Protein AF-A0A914JP72-F1 (afdb_monomer_lite)

pLDDT: mean 71.74, std 22.3, range [29.23, 96.81]

Secondary structure (DSSP, 8-state):
-----------------------------------PPPP------------------S-SSSSSSHHHHHHHHHHHHHHHHHHHHHHHHHHT-HHHHHHHHHHHHHHHHHHHHHHHHHHHTTT--------S-----HHHHS-TTEEEEEEEEEGGGTEEEEEEEE-TT-TT-----EEEEEE--HHHHHHTT-TT-TT-S-S----EEPEEESS-GGG--EEEEEEEE-TTS-EEEEEEE-S-TTT--EEEEEEEEGGGTEEEEEEEE--TT-SSEEEEEE-SSSSS-EEEEES-S-SSHHHHHHHHHHT---EEEEEE-SS-EEEEEEE--S---

Radius of gyration: 35.88 Å; chains: 1; bounding box: 88×102×78 Å

Foldseek 3Di:
DDDDDDDDDDDDDDDDDDDDDDDDDDDDDDDDDDDDDDDDDDDDDDDDDDDDDDDDDDPDPPPPPPVVVVVVVVVVVVVVCVVCVVVVVVCPPVVNVVVVVVVVVVVVVVVLVVVLCVLVVVVDDDPDDPLDDDDDAVVVVPDPAKDFADWEADVVQQKIKIWIAGHPPDPPDPDFTFIWIWRDDPVNVVQSVDSPRPPPDDNHTYIHTAAEPPDDSLQAGWHAKEWEQEPVRWIKMWTWGPSDLQVAIWTWIWTQDPVRRYTYTDDIHDDPQRAAWHYKYADHYHQPWIKTKHLAQHSDPVVRVVLVSVQDQGIFIWTDRNDDIDTPDIGRRRDDD

Sequence (337 aa):
MPRPRLLHRSNKSSHQKRGTNSTNKNNNLLKYSSVTPQQNSRDENDNISDLSSDAANPDYYQQNNSTTKANELQTKIKNFKQFFGGTFSEIFNGKIIKRILTMIILAITCSAIIRFTLVLDLDKTVPKHEPGSCKIIQDFKKTPGGKSGYLEYVEEIQTLFITRQPYKSKINETLTSSIHVVHLSSEYLQSSTDKSSSTLLPDKIQAIKLQIENFKPEKFSPLGLSASISSKNHVLLYVINDFDSYFGQTIEVFKYLQKDEKLIHLKTIKNRDFQSLIDVKVVADGGDRFFAVNNFYFKNPYLQKLEILSQWKSGNLIFFDGKKSTIIDRFEGYFIF

Structure (mmCIF, N/CA/C/O backbone):
data_AF-A0A914JP72-F1
#
_entry.id   AF-A0A914JP72-F1
#
loop_
_atom_site.group_PDB
_atom_site.id
_atom_site.type_symbol
_atom_site.label_atom_id
_atom_site.label_alt_id
_atom_site.label_comp_id
_atom_site.label_asym_id
_atom_site.label_entity_id
_atom_site.label_seq_id
_atom_site.pdbx_PDB_ins_code
_atom_site.Cartn_x
_atom_site.Cartn_y
_atom_site.Cartn_z
_atom_site.occupancy
_atom_site.B_iso_or_equiv
_atom_site.auth_seq_id
_atom_site.auth_comp_id
_atom_site.auth_asym_id
_atom_site.auth_atom_id
_atom_site.pdbx_PDB_model_num
ATOM 1 N N . MET A 1 1 ? -52.008 38.110 15.511 1.00 40.91 1 MET A N 1
ATOM 2 C CA . MET A 1 1 ? -53.193 37.248 15.710 1.00 40.91 1 MET A CA 1
ATOM 3 C C . MET A 1 1 ? -52.747 35.793 15.791 1.00 40.91 1 MET A C 1
ATOM 5 O O . MET A 1 1 ? -52.190 35.319 14.811 1.00 40.91 1 MET A O 1
ATOM 9 N N . PRO A 1 2 ? -52.940 35.100 16.926 1.00 53.16 2 PRO A N 1
ATOM 10 C CA . PRO A 1 2 ? -52.700 33.665 17.052 1.00 53.16 2 PRO A CA 1
ATOM 11 C C . PRO A 1 2 ? -54.025 32.878 17.049 1.00 53.16 2 PRO A C 1
ATOM 13 O O . PRO A 1 2 ? -55.018 33.339 17.607 1.00 53.16 2 PRO A O 1
ATOM 16 N N . ARG A 1 3 ? -54.044 31.684 16.445 1.00 34.06 3 ARG A N 1
ATOM 17 C CA . ARG A 1 3 ? -55.104 30.659 16.565 1.00 34.06 3 ARG A CA 1
ATOM 18 C C . ARG A 1 3 ? -54.536 29.285 16.129 1.00 34.06 3 ARG A C 1
ATOM 20 O O . ARG A 1 3 ? -53.504 29.271 15.469 1.00 34.06 3 ARG A O 1
ATOM 27 N N . PRO A 1 4 ? -55.097 28.147 16.579 1.00 47.72 4 PRO A N 1
ATOM 28 C CA . PRO A 1 4 ? -54.535 27.417 17.718 1.00 47.72 4 PRO A CA 1
ATOM 29 C C . PRO A 1 4 ? -54.246 25.920 17.460 1.00 47.72 4 PRO A C 1
ATOM 31 O O . PRO A 1 4 ? -54.526 25.375 16.399 1.00 47.72 4 PRO A O 1
ATOM 34 N N . ARG A 1 5 ? -53.699 25.283 18.510 1.00 45.44 5 ARG A N 1
ATOM 35 C CA . ARG A 1 5 ? -53.500 23.839 18.754 1.00 45.44 5 ARG A CA 1
ATOM 36 C C . ARG A 1 5 ? -54.584 22.915 18.178 1.00 45.44 5 ARG A C 1
ATOM 38 O O . ARG A 1 5 ? -55.764 23.128 18.439 1.00 45.44 5 ARG A O 1
ATOM 45 N N . LEU A 1 6 ? -54.142 21.758 17.675 1.00 42.53 6 LEU A N 1
ATOM 46 C CA . LEU A 1 6 ? -54.852 20.486 17.830 1.00 42.53 6 LEU A CA 1
ATOM 47 C C . LEU A 1 6 ? -53.912 19.426 18.425 1.00 42.53 6 LEU A C 1
ATOM 49 O O . LEU A 1 6 ? -52.859 19.112 17.881 1.00 42.53 6 LEU A O 1
ATOM 53 N N . LEU A 1 7 ? -54.321 18.928 19.592 1.00 44.94 7 LEU A N 1
ATOM 54 C CA . LEU A 1 7 ? -53.820 17.750 20.293 1.00 44.94 7 LEU A CA 1
ATOM 55 C C . LEU A 1 7 ? -54.679 16.554 19.881 1.00 44.94 7 LEU A C 1
ATOM 57 O O . LEU A 1 7 ? -55.894 16.619 20.031 1.00 44.94 7 LEU A O 1
ATOM 61 N N . HIS A 1 8 ? -54.059 15.451 19.474 1.00 36.25 8 HIS A N 1
ATOM 62 C CA . HIS A 1 8 ? -54.577 14.079 19.565 1.00 36.25 8 HIS A CA 1
ATOM 63 C C . HIS A 1 8 ? -53.477 13.140 19.059 1.00 36.25 8 HIS A C 1
ATOM 65 O O . HIS A 1 8 ? -52.739 13.505 18.158 1.00 36.25 8 HIS A O 1
ATOM 71 N N . ARG A 1 9 ? -53.295 11.905 19.511 1.00 31.91 9 ARG A N 1
ATOM 72 C CA . ARG A 1 9 ? -53.674 11.124 20.694 1.00 31.91 9 ARG A CA 1
ATOM 73 C C . ARG A 1 9 ? -52.867 9.833 20.502 1.00 31.91 9 ARG A C 1
ATOM 75 O O . ARG A 1 9 ? -52.693 9.375 19.377 1.00 31.91 9 ARG A O 1
ATOM 82 N N . SER A 1 10 ? -52.357 9.271 21.587 1.00 37.28 10 SER A N 1
ATOM 83 C CA . SER A 1 10 ? -51.690 7.969 21.618 1.00 37.28 10 SER A CA 1
ATOM 84 C C . SER A 1 10 ? -52.522 6.857 20.971 1.00 37.28 10 SER A C 1
ATOM 86 O O . SER A 1 10 ? -53.725 6.807 21.219 1.00 37.28 10 SER A O 1
ATOM 88 N N . ASN A 1 11 ? -51.866 5.889 20.325 1.00 32.50 11 ASN A N 1
ATOM 89 C CA . ASN A 1 11 ? -52.275 4.487 20.411 1.00 32.50 11 ASN A CA 1
ATOM 90 C C . ASN A 1 11 ? -51.064 3.544 20.333 1.00 32.50 11 ASN A C 1
ATOM 92 O O . ASN A 1 11 ? -50.289 3.560 19.382 1.00 32.50 11 ASN A O 1
ATOM 96 N N . LYS A 1 12 ? -50.932 2.730 21.385 1.00 39.78 12 LYS A N 1
ATOM 97 C CA . LYS A 1 12 ? -50.150 1.493 21.459 1.00 39.78 12 LYS A CA 1
ATOM 98 C C . LYS A 1 12 ? -51.045 0.333 21.001 1.00 39.78 12 LYS A C 1
ATOM 100 O O . LYS A 1 12 ? -52.154 0.226 21.509 1.00 39.78 12 LYS A O 1
ATOM 105 N N . SER A 1 13 ? -50.515 -0.576 20.185 1.00 33.53 13 SER A N 1
ATOM 106 C CA . SER A 1 13 ? -50.760 -2.037 20.227 1.00 33.53 13 SER A CA 1
ATOM 107 C C . SER A 1 13 ? -49.729 -2.692 19.293 1.00 33.53 13 SER A C 1
ATOM 109 O O . SER A 1 13 ? -49.640 -2.294 18.138 1.00 33.53 13 SER A O 1
ATOM 111 N N . SER A 1 14 ? -48.740 -3.472 19.738 1.00 34.72 14 SER A N 1
ATOM 112 C CA . SER A 1 14 ? -48.775 -4.864 20.229 1.00 34.72 14 SER A CA 1
ATOM 113 C C . SER A 1 14 ? -49.362 -5.891 19.252 1.00 34.72 14 SER A C 1
ATOM 115 O O . SER A 1 14 ? -50.465 -5.696 18.758 1.00 34.72 14 SER A O 1
ATOM 117 N N . HIS A 1 15 ? -48.641 -7.022 19.145 1.00 34.78 15 HIS A N 1
ATOM 118 C CA . HIS A 1 15 ? -48.919 -8.282 18.424 1.00 34.78 15 HIS A CA 1
ATOM 119 C C . HIS A 1 15 ? -48.553 -8.315 16.927 1.00 34.78 15 HIS A C 1
ATOM 121 O O . HIS A 1 15 ? -48.754 -7.344 16.223 1.00 34.78 15 HIS A O 1
ATOM 127 N N . GLN A 1 16 ? -48.025 -9.393 16.335 1.00 32.69 16 GLN A N 1
ATOM 128 C CA . GLN A 1 16 ? -47.539 -10.704 16.788 1.00 32.69 16 GLN A CA 1
ATOM 129 C C . GLN A 1 16 ? -46.962 -11.421 15.548 1.00 32.69 16 GLN A C 1
ATOM 131 O O . GLN A 1 16 ? -47.425 -11.217 14.432 1.00 32.69 16 GLN A O 1
ATOM 136 N N . LYS A 1 17 ? -45.941 -12.252 15.786 1.00 35.22 17 LYS A N 1
ATOM 137 C CA . LYS A 1 17 ? -45.368 -13.328 14.952 1.00 35.22 17 LYS A CA 1
ATOM 138 C C . LYS A 1 17 ? -46.104 -13.704 13.649 1.00 35.22 17 LYS A C 1
ATOM 140 O O . LYS A 1 17 ? -47.242 -14.164 13.695 1.00 35.22 17 LYS A O 1
ATOM 145 N N . ARG A 1 18 ? -45.337 -13.824 12.559 1.00 31.30 18 ARG A N 1
ATOM 146 C CA . ARG A 1 18 ? -45.431 -14.970 11.636 1.00 31.30 18 ARG A CA 1
ATOM 147 C C . ARG A 1 18 ? -44.110 -15.168 10.899 1.00 31.30 18 ARG A C 1
ATOM 149 O O . ARG A 1 18 ? -43.665 -14.294 10.169 1.00 31.30 18 ARG A O 1
ATOM 156 N N . GLY A 1 19 ? -43.486 -16.319 11.132 1.00 29.23 19 GLY A N 1
ATOM 157 C CA . GLY A 1 19 ? -42.450 -16.838 10.252 1.00 29.23 19 GLY A CA 1
ATOM 158 C C . GLY A 1 19 ? -43.074 -17.458 9.006 1.00 29.23 19 GLY A C 1
ATOM 159 O O . GLY A 1 19 ? -44.247 -17.832 9.019 1.00 29.23 19 GLY A O 1
ATOM 160 N N . THR A 1 20 ? -42.283 -17.575 7.946 1.00 33.59 20 THR A N 1
ATOM 161 C CA . THR A 1 20 ? -42.329 -18.678 6.975 1.00 33.59 20 THR A CA 1
ATOM 162 C C . THR A 1 20 ? -41.108 -18.592 6.064 1.00 33.59 20 THR A C 1
ATOM 164 O O . THR A 1 20 ? -40.916 -17.640 5.319 1.00 33.59 20 THR A O 1
ATOM 167 N N . ASN A 1 21 ? -40.261 -19.608 6.208 1.00 32.47 21 ASN A N 1
ATOM 168 C CA . ASN A 1 21 ? -39.501 -20.308 5.178 1.00 32.47 21 ASN A CA 1
ATOM 169 C C . ASN A 1 21 ? -39.699 -19.840 3.728 1.00 32.47 21 ASN A C 1
ATOM 171 O O . ASN A 1 21 ? -40.783 -19.980 3.167 1.00 32.47 21 ASN A O 1
ATOM 175 N N . SER A 1 22 ? -38.589 -19.491 3.079 1.00 34.28 22 SER A N 1
ATOM 176 C CA . SER A 1 22 ? -38.418 -19.694 1.642 1.00 34.28 22 SER A CA 1
ATOM 177 C C . SER A 1 22 ? -36.999 -20.182 1.369 1.00 34.28 22 SER A C 1
ATOM 179 O O . SER A 1 22 ? -36.040 -19.418 1.315 1.00 34.28 22 SER A O 1
ATOM 181 N N . THR A 1 23 ? -36.903 -21.496 1.222 1.00 32.44 23 THR A N 1
ATOM 182 C CA . THR A 1 23 ? -35.835 -22.256 0.579 1.00 32.44 23 THR A CA 1
ATOM 183 C C . THR A 1 23 ? -35.534 -21.788 -0.847 1.00 32.44 23 THR A C 1
ATOM 185 O O . THR A 1 23 ? -36.430 -21.373 -1.575 1.00 32.44 23 THR A O 1
ATOM 188 N N . ASN A 1 24 ? -34.295 -22.069 -1.261 1.00 31.62 24 ASN A N 1
ATOM 189 C CA . ASN A 1 24 ? -33.833 -22.297 -2.632 1.00 31.62 24 ASN A CA 1
ATOM 190 C C . ASN A 1 24 ? -33.746 -21.090 -3.578 1.00 31.62 24 ASN A C 1
ATOM 192 O O . ASN A 1 24 ? -34.748 -20.649 -4.133 1.00 31.62 24 ASN A O 1
ATOM 196 N N . LYS A 1 25 ? -32.505 -20.736 -3.944 1.00 33.34 25 LYS A N 1
ATOM 197 C CA . LYS A 1 25 ? -32.016 -20.966 -5.316 1.00 33.34 25 LYS A CA 1
ATOM 198 C C . LYS A 1 25 ? -30.507 -20.711 -5.470 1.00 33.34 25 LYS A C 1
ATOM 200 O O . LYS A 1 25 ? -30.021 -19.614 -5.240 1.00 33.34 25 LYS A O 1
ATOM 205 N N . ASN A 1 26 ? -29.854 -21.751 -5.989 1.00 32.41 26 ASN A N 1
ATOM 206 C CA . ASN A 1 26 ? -28.813 -21.733 -7.021 1.00 32.41 26 ASN A CA 1
ATOM 207 C C . ASN A 1 26 ? -27.382 -21.322 -6.647 1.00 32.41 26 ASN A C 1
ATOM 209 O O . ASN A 1 26 ? -26.926 -20.213 -6.904 1.00 32.41 26 ASN A O 1
ATOM 213 N N . ASN A 1 27 ? -26.630 -22.340 -6.221 1.00 32.09 27 ASN A N 1
ATOM 214 C CA . ASN A 1 27 ? -25.191 -22.443 -6.437 1.00 32.09 27 ASN A CA 1
ATOM 215 C C . ASN A 1 27 ? -24.912 -22.701 -7.929 1.00 32.09 27 ASN A C 1
ATOM 217 O O . ASN A 1 27 ? -25.172 -23.802 -8.409 1.00 32.09 27 ASN A O 1
ATOM 221 N N . ASN A 1 28 ? -24.339 -21.729 -8.643 1.00 33.62 28 ASN A N 1
ATOM 222 C CA . ASN A 1 28 ? -23.659 -21.978 -9.917 1.00 33.62 28 ASN A CA 1
ATOM 223 C C . ASN A 1 28 ? -22.148 -21.917 -9.690 1.00 33.62 28 ASN A C 1
ATOM 225 O O . ASN A 1 28 ? -21.528 -20.858 -9.661 1.00 33.62 28 ASN A O 1
ATOM 229 N N . LEU A 1 29 ? -21.588 -23.108 -9.492 1.00 32.38 29 LEU A N 1
ATOM 230 C CA . LEU A 1 29 ? -20.167 -23.388 -9.370 1.00 32.38 29 LEU A CA 1
ATOM 231 C C . LEU A 1 29 ? -19.558 -23.410 -10.785 1.00 32.38 29 LEU A C 1
ATOM 233 O O . LEU A 1 29 ? -19.733 -24.379 -11.525 1.00 32.38 29 LEU A O 1
ATOM 237 N N . LEU A 1 30 ? -18.857 -22.349 -11.183 1.00 35.25 30 LEU A N 1
ATOM 238 C CA . LEU A 1 30 ? -18.058 -22.341 -12.412 1.00 35.25 30 LEU A CA 1
ATOM 239 C C . LEU A 1 30 ? -16.773 -23.151 -12.181 1.00 35.25 30 LEU A C 1
ATOM 241 O O . LEU A 1 30 ? -15.801 -22.662 -11.609 1.00 35.25 30 LEU A O 1
ATOM 245 N N . LYS A 1 31 ? -16.785 -24.416 -12.616 1.00 30.62 31 LYS A N 1
ATOM 246 C CA . LYS A 1 31 ? -15.581 -25.236 -12.805 1.00 30.62 31 LYS A CA 1
ATOM 247 C C . LYS A 1 31 ? -14.831 -24.733 -14.042 1.00 30.62 31 LYS A C 1
ATOM 249 O O . LYS A 1 31 ? -15.310 -24.915 -15.157 1.00 30.62 31 LYS A O 1
ATOM 254 N N . TYR A 1 32 ? -13.648 -24.157 -13.850 1.00 30.45 32 TYR A N 1
ATOM 255 C CA . TYR A 1 32 ? -12.658 -24.022 -14.919 1.00 30.45 32 TYR A CA 1
ATOM 256 C C . TYR A 1 32 ? -11.840 -25.315 -14.999 1.00 30.45 32 TYR A C 1
ATOM 258 O O . TYR A 1 32 ? -11.091 -25.646 -14.081 1.00 30.45 32 TYR A O 1
ATOM 266 N N . SER A 1 33 ? -12.026 -26.059 -16.089 1.00 30.22 33 SER A N 1
ATOM 267 C CA . SER A 1 33 ? -11.231 -27.238 -16.432 1.00 30.22 33 SER A CA 1
ATOM 268 C C . SER A 1 33 ? -9.929 -26.807 -17.104 1.00 30.22 33 SER A C 1
ATOM 270 O O . SER A 1 33 ? -9.935 -26.082 -18.097 1.00 30.22 33 SER A O 1
ATOM 272 N N . SER A 1 34 ? -8.811 -27.276 -16.559 1.00 32.75 34 SER A N 1
ATOM 273 C CA . SER A 1 34 ? -7.470 -27.173 -17.126 1.00 32.75 34 SER A CA 1
ATOM 274 C C . SER A 1 34 ? -7.344 -28.034 -18.385 1.00 32.75 34 SER A C 1
ATOM 276 O O . SER A 1 34 ? -7.577 -29.242 -18.331 1.00 32.75 34 SER A O 1
ATOM 278 N N . VAL A 1 35 ? -6.943 -27.420 -19.496 1.00 32.81 35 VAL A N 1
ATOM 279 C CA . VAL A 1 35 ? -6.584 -28.100 -20.745 1.00 32.81 35 VAL A CA 1
ATOM 280 C C . VAL A 1 35 ? -5.101 -28.475 -20.690 1.00 32.81 35 VAL A C 1
ATOM 282 O O . VAL A 1 35 ? -4.235 -27.603 -20.696 1.00 32.81 35 VAL A O 1
ATOM 285 N N . THR A 1 36 ? -4.812 -29.772 -20.633 1.00 32.62 36 THR A N 1
ATOM 286 C CA . THR A 1 36 ? -3.493 -30.365 -20.905 1.00 32.62 36 THR A CA 1
ATOM 287 C C . THR A 1 36 ? -3.445 -30.834 -22.365 1.00 32.62 36 THR A C 1
ATOM 289 O O . THR A 1 36 ? -4.428 -31.416 -22.828 1.00 32.62 36 THR A O 1
ATOM 292 N N . PRO A 1 37 ? -2.341 -30.647 -23.113 1.00 33.00 37 PRO A N 1
ATOM 293 C CA . PRO A 1 37 ? -2.226 -31.192 -24.462 1.00 33.00 37 PRO A CA 1
ATOM 294 C C . PRO A 1 37 ? -1.880 -32.687 -24.414 1.00 33.00 37 PRO A C 1
ATOM 296 O O . PRO A 1 37 ? -0.894 -33.083 -23.792 1.00 33.00 37 PRO A O 1
ATOM 299 N N . GLN A 1 38 ? -2.691 -33.503 -25.090 1.00 29.84 38 GLN A N 1
ATOM 300 C CA . GLN A 1 38 ? -2.436 -34.922 -25.341 1.00 29.84 38 GLN A CA 1
ATOM 301 C C . GLN A 1 38 ? -1.255 -35.110 -26.305 1.00 29.84 38 GLN A C 1
ATOM 303 O O . GLN A 1 38 ? -1.211 -34.515 -27.382 1.00 29.84 38 GLN A O 1
ATOM 308 N N . GLN A 1 39 ? -0.327 -35.986 -25.920 1.00 32.31 39 GLN A N 1
ATOM 309 C CA . GLN A 1 39 ? 0.641 -36.620 -26.811 1.00 32.31 39 GLN A CA 1
ATOM 310 C C . GLN A 1 39 ? -0.073 -37.717 -27.615 1.00 32.31 39 GLN A C 1
ATOM 312 O O . GLN A 1 39 ? -0.701 -38.597 -27.032 1.00 32.31 39 GLN A O 1
ATOM 317 N N . ASN A 1 40 ? 0.030 -37.663 -28.944 1.00 31.14 40 ASN A N 1
ATOM 318 C CA . ASN A 1 40 ? -0.414 -38.733 -29.837 1.00 31.14 40 ASN A CA 1
ATOM 319 C C . ASN A 1 40 ? 0.707 -39.768 -29.996 1.00 31.14 40 ASN A C 1
ATOM 321 O O . ASN A 1 40 ? 1.699 -39.502 -30.672 1.00 31.14 40 ASN A O 1
ATOM 325 N N . SER A 1 41 ? 0.517 -40.949 -29.412 1.00 34.34 41 SER A N 1
ATOM 326 C CA . SER A 1 41 ? 1.159 -42.199 -29.820 1.00 34.34 41 SER A CA 1
ATOM 327 C C . SER A 1 41 ? 0.233 -42.928 -30.799 1.00 34.34 41 SER A C 1
ATOM 329 O O . SER A 1 41 ? -0.949 -43.118 -30.514 1.00 34.34 41 SER A O 1
ATOM 331 N N . ARG A 1 42 ? 0.758 -43.317 -31.963 1.00 31.50 42 ARG A N 1
ATOM 332 C CA . ARG A 1 42 ? 0.113 -44.233 -32.912 1.00 31.50 42 ARG A CA 1
ATOM 333 C C . ARG A 1 42 ? 1.086 -45.374 -33.160 1.00 31.50 42 ARG A C 1
ATOM 335 O O . ARG A 1 42 ? 2.146 -45.130 -33.727 1.00 31.50 42 ARG A O 1
ATOM 342 N N . ASP A 1 43 ? 0.677 -46.562 -32.744 1.00 33.78 43 ASP A N 1
ATOM 343 C CA . ASP A 1 43 ? 1.281 -47.844 -33.078 1.00 33.78 43 ASP A CA 1
ATOM 344 C C . ASP A 1 43 ? 0.269 -48.683 -33.874 1.00 33.78 43 ASP A C 1
ATOM 346 O O . ASP A 1 43 ? -0.940 -48.529 -33.680 1.00 33.78 43 ASP A O 1
ATOM 350 N N . GLU A 1 44 ? 0.830 -49.576 -34.703 1.00 36.19 44 GLU A N 1
ATOM 351 C CA . GLU A 1 44 ? 0.245 -50.785 -35.319 1.00 36.19 44 GLU A CA 1
ATOM 352 C C . GLU A 1 44 ? -0.820 -50.601 -36.417 1.00 36.19 44 GLU A C 1
ATOM 354 O O . GLU A 1 44 ? -1.666 -49.718 -36.353 1.00 36.19 44 GLU A O 1
ATOM 359 N N . ASN A 1 45 ? -0.910 -51.415 -37.471 1.00 35.56 45 ASN A N 1
ATOM 360 C CA . ASN A 1 45 ? -0.169 -52.564 -38.014 1.00 35.56 45 ASN A CA 1
ATOM 361 C C . ASN A 1 45 ? -0.706 -52.742 -39.454 1.00 35.56 45 ASN A C 1
ATOM 363 O O . ASN A 1 45 ? -1.838 -52.340 -39.709 1.00 35.56 45 ASN A O 1
ATOM 367 N N . ASP A 1 46 ? 0.062 -53.339 -40.371 1.00 34.69 46 ASP A N 1
ATOM 368 C CA . ASP A 1 46 ? -0.443 -54.441 -41.210 1.00 34.69 46 ASP A CA 1
ATOM 369 C C . ASP A 1 46 ? 0.653 -55.060 -42.096 1.00 34.69 46 ASP A C 1
ATOM 371 O O . ASP A 1 46 ? 1.460 -54.384 -42.734 1.00 34.69 46 ASP A O 1
ATOM 375 N N . ASN A 1 47 ? 0.649 -56.393 -42.070 1.00 37.91 47 ASN A N 1
ATOM 376 C CA . ASN A 1 47 ? 1.513 -57.336 -42.774 1.00 37.91 47 ASN A CA 1
ATOM 377 C C . ASN A 1 47 ? 1.251 -57.361 -44.291 1.00 37.91 47 ASN A C 1
ATOM 379 O O . ASN A 1 47 ? 0.130 -57.105 -44.717 1.00 37.91 47 ASN A O 1
ATOM 383 N N . ILE A 1 48 ? 2.236 -57.818 -45.080 1.00 35.06 48 ILE A N 1
ATOM 384 C CA . ILE A 1 48 ? 2.121 -58.976 -45.996 1.00 35.06 48 ILE A CA 1
ATOM 385 C C . ILE A 1 48 ? 3.513 -59.360 -46.549 1.00 35.06 48 ILE A C 1
ATOM 387 O O . ILE A 1 48 ? 4.421 -58.546 -46.678 1.00 35.06 48 ILE A O 1
ATOM 391 N N . SER A 1 49 ? 3.618 -60.662 -46.783 1.00 35.53 49 SER A N 1
ATOM 392 C CA . SER A 1 49 ? 4.713 -61.620 -46.949 1.00 35.53 49 SER A CA 1
ATOM 393 C C . SER A 1 49 ? 5.569 -61.598 -48.231 1.00 35.53 49 SER A C 1
ATOM 395 O O . SER A 1 49 ? 5.089 -61.254 -49.305 1.00 35.53 49 SER A O 1
ATOM 397 N N . ASP A 1 50 ? 6.781 -62.148 -48.051 1.00 35.22 50 ASP A N 1
ATOM 398 C CA . ASP A 1 50 ? 7.597 -63.037 -48.907 1.00 35.22 50 ASP A CA 1
ATOM 399 C C . ASP A 1 50 ? 8.048 -62.625 -50.322 1.00 35.22 50 ASP A C 1
ATOM 401 O O . ASP A 1 50 ? 7.242 -62.536 -51.242 1.00 35.22 50 ASP A O 1
ATOM 405 N N . LEU A 1 51 ? 9.380 -62.567 -50.525 1.00 35.03 51 LEU A N 1
ATOM 406 C CA . LEU A 1 51 ? 10.117 -63.395 -51.509 1.00 35.03 51 LEU A CA 1
ATOM 407 C C . LEU A 1 51 ? 11.652 -63.176 -51.464 1.00 35.03 51 LEU A C 1
ATOM 409 O O . LEU A 1 51 ? 12.160 -62.078 -51.658 1.00 35.03 51 LEU A O 1
ATOM 413 N N . SER A 1 52 ? 12.341 -64.286 -51.176 1.00 34.38 52 SER A N 1
ATOM 414 C CA . SER A 1 52 ? 13.665 -64.786 -51.604 1.00 34.38 52 SER A CA 1
ATOM 415 C C . SER A 1 52 ? 14.797 -63.866 -52.121 1.00 34.38 52 SER A C 1
ATOM 417 O O . SER A 1 52 ? 14.654 -63.173 -53.121 1.00 34.38 52 SER A O 1
ATOM 419 N N . SER A 1 53 ? 15.974 -64.089 -51.509 1.00 38.28 53 SER A N 1
ATOM 420 C CA . SER A 1 53 ? 17.320 -64.278 -52.102 1.00 38.28 53 SER A CA 1
ATOM 421 C C . SER A 1 53 ? 17.867 -63.247 -53.101 1.00 38.28 53 SER A C 1
ATOM 423 O O . SER A 1 53 ? 17.450 -63.201 -54.249 1.00 38.28 53 SER A O 1
ATOM 425 N N . ASP A 1 54 ? 18.922 -62.526 -52.712 1.00 35.03 54 ASP A N 1
ATOM 426 C CA . ASP A 1 54 ? 20.291 -62.833 -53.161 1.00 35.03 54 ASP A CA 1
ATOM 427 C C . ASP A 1 54 ? 21.307 -61.817 -52.622 1.00 35.03 54 ASP A C 1
ATOM 429 O O . ASP A 1 54 ? 21.037 -60.631 -52.435 1.00 35.03 54 ASP A O 1
ATOM 433 N N . ALA A 1 55 ? 22.496 -62.330 -52.318 1.00 44.47 55 ALA A N 1
ATOM 434 C CA . ALA A 1 55 ? 23.617 -61.599 -51.757 1.00 44.47 55 ALA A CA 1
ATOM 435 C C . ALA A 1 55 ? 24.329 -60.740 -52.817 1.00 44.47 55 ALA A C 1
ATOM 437 O O . ALA A 1 55 ? 24.758 -61.255 -53.847 1.00 44.47 55 ALA A O 1
ATOM 438 N N . ALA A 1 56 ? 24.557 -59.455 -52.517 1.00 39.84 56 ALA A N 1
ATOM 439 C CA . ALA A 1 56 ? 25.542 -58.628 -53.215 1.00 39.84 56 ALA A CA 1
ATOM 440 C C . ALA A 1 56 ? 26.111 -57.514 -52.305 1.00 39.84 56 ALA A C 1
ATOM 442 O O . ALA A 1 56 ? 25.463 -56.516 -52.012 1.00 39.84 56 ALA A O 1
ATOM 443 N N . ASN A 1 57 ? 27.339 -57.762 -51.843 1.00 45.12 57 ASN A N 1
ATOM 444 C CA . ASN A 1 57 ? 28.458 -56.854 -51.541 1.00 45.12 57 ASN A CA 1
ATOM 445 C C . ASN A 1 57 ? 28.207 -55.309 -51.553 1.00 45.12 57 ASN A C 1
ATOM 447 O O . ASN A 1 57 ? 27.943 -54.761 -52.626 1.00 45.12 57 ASN A O 1
ATOM 451 N N . PRO A 1 58 ? 28.380 -54.570 -50.428 1.00 43.78 58 PRO A N 1
ATOM 452 C CA . PRO A 1 58 ? 28.044 -53.143 -50.336 1.00 43.78 58 PRO A CA 1
ATOM 453 C C . PRO A 1 58 ? 29.217 -52.157 -50.535 1.00 43.78 58 PRO A C 1
ATOM 455 O O . PRO A 1 58 ? 29.059 -50.976 -50.230 1.00 43.78 58 PRO A O 1
ATOM 458 N N . ASP A 1 59 ? 30.372 -52.572 -51.063 1.00 45.06 59 ASP A N 1
ATOM 459 C CA . ASP A 1 59 ? 31.594 -51.743 -51.001 1.00 45.06 59 ASP A CA 1
ATOM 460 C C . ASP A 1 59 ? 31.981 -50.976 -52.284 1.00 45.06 59 ASP A C 1
ATOM 462 O O . ASP A 1 59 ? 33.118 -50.527 -52.409 1.00 45.06 59 ASP A O 1
ATOM 466 N N . TYR A 1 60 ? 31.064 -50.744 -53.236 1.00 43.22 60 TYR A N 1
ATOM 467 C CA . TYR A 1 60 ? 31.433 -50.069 -54.503 1.00 43.22 60 TYR A CA 1
ATOM 468 C C . TYR A 1 60 ? 30.649 -48.802 -54.898 1.00 43.22 60 TYR A C 1
ATOM 470 O O . TYR A 1 60 ? 30.885 -48.256 -55.973 1.00 43.22 60 TYR A O 1
ATOM 478 N N . TYR A 1 61 ? 29.773 -48.259 -54.039 1.00 42.00 61 TYR A N 1
ATOM 479 C CA . TYR A 1 61 ? 28.966 -47.063 -54.378 1.00 42.00 61 TYR A CA 1
ATOM 480 C C . TYR A 1 61 ? 29.035 -45.880 -53.394 1.00 42.00 61 TYR A C 1
ATOM 482 O O . TYR A 1 61 ? 28.276 -44.921 -53.533 1.00 42.00 61 TYR A O 1
ATOM 490 N N . GLN A 1 62 ? 29.958 -45.874 -52.426 1.00 44.59 62 GLN A N 1
ATOM 491 C CA . GLN A 1 62 ? 30.021 -44.800 -51.418 1.00 44.59 62 GLN A CA 1
ATOM 492 C C . GLN A 1 62 ? 31.096 -43.722 -51.628 1.00 44.59 62 GLN A C 1
ATOM 494 O O . GLN A 1 62 ? 31.088 -42.728 -50.905 1.00 44.59 62 GLN A O 1
ATOM 499 N N . GLN A 1 63 ? 31.971 -43.821 -52.633 1.00 44.50 63 GLN A N 1
ATOM 500 C CA . GLN A 1 63 ? 33.093 -42.874 -52.747 1.00 44.50 63 GLN A CA 1
ATOM 501 C C . GLN A 1 63 ? 32.858 -41.680 -53.694 1.00 44.50 63 GLN A C 1
ATOM 503 O O . GLN A 1 63 ? 33.554 -40.674 -53.583 1.00 44.50 63 GLN A O 1
ATOM 508 N N . ASN A 1 64 ? 31.821 -41.714 -54.543 1.00 42.53 64 ASN A N 1
ATOM 509 C CA . ASN A 1 64 ? 31.555 -40.646 -55.527 1.00 42.53 64 ASN A CA 1
ATOM 510 C C . ASN A 1 64 ? 30.477 -39.628 -55.098 1.00 42.53 64 ASN A C 1
ATOM 512 O O . ASN A 1 64 ? 30.238 -38.647 -55.799 1.00 42.53 64 ASN A O 1
ATOM 516 N N . ASN A 1 65 ? 29.835 -39.821 -53.939 1.00 47.34 65 ASN A N 1
ATOM 517 C CA . ASN A 1 65 ? 28.771 -38.931 -53.449 1.00 47.34 65 ASN A CA 1
ATOM 518 C C . ASN A 1 65 ? 29.215 -37.959 -52.341 1.00 47.34 65 ASN A C 1
ATOM 520 O O . ASN A 1 65 ? 28.502 -36.988 -52.073 1.00 47.34 65 ASN A O 1
ATOM 524 N N . SER A 1 66 ? 30.377 -38.166 -51.707 1.00 52.12 66 SER A N 1
ATOM 525 C CA . SER A 1 66 ? 30.869 -37.262 -50.653 1.00 52.12 66 SER A CA 1
ATOM 526 C C . SER A 1 66 ? 31.612 -36.050 -51.226 1.00 52.12 66 SER A C 1
ATOM 528 O O . SER A 1 66 ? 31.394 -34.927 -50.772 1.00 52.12 66 SER A O 1
ATOM 530 N N . THR A 1 67 ? 32.397 -36.236 -52.289 1.00 52.81 67 THR A N 1
ATOM 531 C CA . THR A 1 67 ? 33.099 -35.164 -53.013 1.00 52.81 67 THR A CA 1
ATOM 532 C C . THR A 1 67 ? 32.129 -34.237 -53.738 1.00 52.81 67 THR A C 1
ATOM 534 O O . THR A 1 67 ? 32.298 -33.021 -53.696 1.00 52.81 67 THR A O 1
ATOM 537 N N . THR A 1 68 ? 31.057 -34.773 -54.321 1.00 55.81 68 THR A N 1
ATOM 538 C CA . THR A 1 68 ? 30.057 -33.976 -55.049 1.00 55.81 68 THR A CA 1
ATOM 539 C C . THR A 1 68 ? 29.227 -33.110 -54.096 1.00 55.81 68 THR A C 1
ATOM 541 O O . THR A 1 68 ? 29.091 -31.913 -54.336 1.00 55.81 68 THR A O 1
ATOM 544 N N . LYS A 1 69 ? 28.790 -33.647 -52.944 1.00 58.03 69 LYS A N 1
ATOM 545 C CA . LYS A 1 69 ? 28.095 -32.861 -51.903 1.00 58.03 69 LYS A CA 1
ATOM 546 C C . LYS A 1 69 ? 29.004 -31.843 -51.209 1.00 58.03 69 LYS A C 1
ATOM 548 O O . LYS A 1 69 ? 28.558 -30.733 -50.926 1.00 58.03 69 LYS A O 1
ATOM 553 N N . ALA A 1 70 ? 30.272 -32.178 -50.957 1.00 60.59 70 ALA A N 1
ATOM 554 C CA . ALA A 1 70 ? 31.234 -31.239 -50.378 1.00 60.59 70 ALA A CA 1
ATOM 555 C C . ALA A 1 70 ? 31.530 -30.067 -51.329 1.00 60.59 70 ALA A C 1
ATOM 557 O O . ALA A 1 70 ? 31.578 -28.916 -50.894 1.00 60.59 70 ALA A O 1
ATOM 558 N N . ASN A 1 71 ? 31.646 -30.339 -52.631 1.00 63.31 71 ASN A N 1
ATOM 559 C CA . ASN A 1 71 ? 31.863 -29.316 -53.651 1.00 63.31 71 ASN A CA 1
ATOM 560 C C . ASN A 1 71 ? 30.622 -28.440 -53.872 1.00 63.31 71 ASN A C 1
ATOM 562 O O . ASN A 1 71 ? 30.766 -27.233 -54.072 1.00 63.31 71 ASN A O 1
ATOM 566 N N . GLU A 1 72 ? 29.415 -29.003 -53.757 1.00 68.44 72 GLU A N 1
ATOM 567 C CA . GLU A 1 72 ? 28.149 -28.262 -53.831 1.00 68.44 72 GLU A CA 1
ATOM 568 C C . GLU A 1 72 ? 27.926 -27.359 -52.602 1.00 68.44 72 GLU A C 1
ATOM 570 O O . GLU A 1 72 ? 27.455 -26.227 -52.718 1.00 68.44 72 GLU A O 1
ATOM 575 N N . LEU A 1 73 ? 28.325 -27.817 -51.409 1.00 68.69 73 LEU A N 1
ATOM 576 C CA . LEU A 1 73 ? 28.285 -27.013 -50.185 1.00 68.69 73 LEU A CA 1
ATOM 577 C C . LEU A 1 73 ? 29.328 -25.884 -50.228 1.00 68.69 73 LEU A C 1
ATOM 579 O O . LEU A 1 73 ? 29.029 -24.750 -49.864 1.00 68.69 73 LEU A O 1
ATOM 583 N N . GLN A 1 74 ? 30.532 -26.165 -50.732 1.00 72.00 74 GLN A N 1
ATOM 584 C CA . GLN A 1 74 ? 31.592 -25.172 -50.941 1.00 72.00 74 GLN A CA 1
ATOM 585 C C . GLN A 1 74 ? 31.184 -24.102 -51.963 1.00 72.00 74 GLN A C 1
ATOM 587 O O . GLN A 1 74 ? 31.455 -22.920 -51.749 1.00 72.00 74 GLN A O 1
ATOM 592 N N . THR A 1 75 ? 30.489 -24.478 -53.043 1.00 72.44 75 THR A N 1
ATOM 593 C CA . THR A 1 75 ? 29.946 -23.512 -54.014 1.00 72.44 75 THR A CA 1
ATOM 594 C C . THR A 1 75 ? 28.766 -22.733 -53.449 1.00 72.44 75 THR A C 1
ATOM 596 O O . THR A 1 75 ? 28.714 -21.524 -53.646 1.00 72.44 75 THR A O 1
ATOM 599 N N . LYS A 1 76 ? 27.878 -23.349 -52.658 1.00 75.69 76 LYS A N 1
ATOM 600 C CA . LYS A 1 76 ? 26.818 -22.621 -51.935 1.00 75.69 76 LYS A CA 1
ATOM 601 C C . LYS A 1 76 ? 27.395 -21.628 -50.923 1.00 75.69 76 LYS A C 1
ATOM 603 O O . LYS A 1 76 ? 26.942 -20.490 -50.881 1.00 75.69 76 LYS A O 1
ATOM 608 N N . ILE A 1 77 ? 28.443 -21.993 -50.182 1.00 73.00 77 ILE A N 1
ATOM 609 C CA . ILE A 1 77 ? 29.136 -21.096 -49.242 1.00 73.00 77 ILE A CA 1
ATOM 610 C C . ILE A 1 77 ? 29.896 -19.985 -49.982 1.00 73.00 77 ILE A C 1
ATOM 612 O O . ILE A 1 77 ? 29.856 -18.838 -49.539 1.00 73.00 77 ILE A O 1
ATOM 616 N N . LYS A 1 78 ? 30.552 -20.275 -51.116 1.00 73.31 78 LYS A N 1
ATOM 617 C CA . LYS A 1 78 ? 31.203 -19.251 -51.957 1.00 73.31 78 LYS A CA 1
ATOM 618 C C . LYS A 1 78 ? 30.193 -18.285 -52.565 1.00 73.31 78 LYS A C 1
ATOM 620 O O . LYS A 1 78 ? 30.407 -17.083 -52.474 1.00 73.31 78 LYS A O 1
ATOM 625 N N . ASN A 1 79 ? 29.082 -18.786 -53.097 1.00 71.12 79 ASN A N 1
ATOM 626 C CA . ASN A 1 79 ? 28.024 -17.957 -53.670 1.00 71.12 79 ASN A CA 1
ATOM 627 C C . ASN A 1 79 ? 27.324 -17.131 -52.586 1.00 71.12 79 ASN A C 1
ATOM 629 O O . ASN A 1 79 ? 27.049 -15.959 -52.805 1.00 71.12 79 ASN A O 1
ATOM 633 N N . PHE A 1 80 ? 27.132 -17.683 -51.385 1.00 67.44 80 PHE A N 1
ATOM 634 C CA . PHE A 1 80 ? 26.627 -16.937 -50.233 1.00 67.44 80 PHE A CA 1
ATOM 635 C C . PHE A 1 80 ? 27.619 -15.849 -49.783 1.00 67.44 80 PHE A C 1
ATOM 637 O O . PHE A 1 80 ? 27.229 -14.704 -49.578 1.00 67.44 80 PHE A O 1
ATOM 644 N N . LYS A 1 81 ? 28.924 -16.149 -49.717 1.00 61.97 81 LYS A N 1
ATOM 645 C CA . LYS A 1 81 ? 29.970 -15.146 -49.443 1.00 61.97 81 LYS A CA 1
ATOM 646 C C . LYS A 1 81 ? 30.100 -14.095 -50.542 1.00 61.97 81 LYS A C 1
ATOM 648 O O . LYS A 1 81 ? 30.448 -12.971 -50.225 1.00 61.97 81 LYS A O 1
ATOM 653 N N . GLN A 1 82 ? 29.844 -14.420 -51.802 1.00 66.62 82 GLN A N 1
ATOM 654 C CA . GLN A 1 82 ? 29.901 -13.461 -52.906 1.00 66.62 82 GLN A CA 1
ATOM 655 C C . GLN A 1 82 ? 28.642 -12.583 -52.949 1.00 66.62 82 GLN A C 1
ATOM 657 O O . GLN A 1 82 ? 28.742 -11.386 -53.203 1.00 66.62 82 GLN A O 1
ATOM 662 N N . PHE A 1 83 ? 27.483 -13.154 -52.610 1.00 65.25 83 PHE A N 1
ATOM 663 C CA . PHE A 1 83 ? 26.207 -12.447 -52.515 1.00 65.25 83 PHE A CA 1
ATOM 664 C C . PHE A 1 83 ? 26.148 -11.494 -51.309 1.00 65.25 83 PHE A C 1
ATOM 666 O O . PHE A 1 83 ? 25.606 -10.399 -51.422 1.00 65.25 83 PHE A O 1
ATOM 673 N N . PHE A 1 84 ? 26.754 -11.865 -50.174 1.00 59.31 84 PHE A N 1
ATOM 674 C CA . PHE A 1 84 ? 26.793 -11.021 -48.970 1.00 59.31 84 PHE A CA 1
ATOM 675 C C . PHE A 1 84 ? 28.111 -10.251 -48.774 1.00 59.31 84 PHE A C 1
ATOM 677 O O . PHE A 1 84 ? 28.127 -9.226 -48.101 1.00 59.31 84 PHE A O 1
ATOM 684 N N . GLY A 1 85 ? 29.230 -10.700 -49.343 1.00 51.47 85 GLY A N 1
ATOM 685 C CA . GLY A 1 85 ? 30.561 -10.134 -49.084 1.00 51.47 85 GLY A CA 1
ATOM 686 C C . GLY A 1 85 ? 30.918 -8.905 -49.918 1.00 51.47 85 GLY A C 1
ATOM 687 O O . GLY A 1 85 ? 31.747 -8.118 -49.475 1.00 51.47 85 GLY A O 1
ATOM 688 N N . GLY A 1 86 ? 30.286 -8.705 -51.082 1.00 52.38 86 GLY A N 1
ATOM 689 C CA . GLY A 1 86 ? 30.523 -7.529 -51.936 1.00 52.38 86 GLY A CA 1
ATOM 690 C C . GLY A 1 86 ? 29.812 -6.253 -51.471 1.00 52.38 86 GLY A C 1
ATOM 691 O O . GLY A 1 86 ? 30.209 -5.158 -51.847 1.00 52.38 86 GLY A O 1
ATOM 692 N N . THR A 1 87 ? 28.785 -6.379 -50.628 1.00 55.50 87 THR A N 1
ATOM 693 C CA . THR A 1 87 ? 27.957 -5.260 -50.142 1.00 55.50 87 THR A CA 1
ATOM 694 C C . THR A 1 87 ? 28.163 -4.963 -48.659 1.00 55.50 87 THR A C 1
ATOM 696 O O . THR A 1 87 ? 28.016 -3.816 -48.242 1.00 55.50 87 THR A O 1
ATOM 699 N N . PHE A 1 88 ? 28.573 -5.939 -47.840 1.00 53.88 88 PHE A N 1
ATOM 700 C CA . PHE A 1 88 ? 28.769 -5.707 -46.404 1.00 53.88 88 PHE A CA 1
ATOM 701 C C . PHE A 1 88 ? 29.947 -4.774 -46.079 1.00 53.88 88 PHE A C 1
ATOM 703 O O . PHE A 1 88 ? 29.837 -3.980 -45.148 1.00 53.88 88 PHE A O 1
ATOM 710 N N . SER A 1 89 ? 31.053 -4.800 -46.830 1.00 54.16 89 SER A N 1
ATOM 711 C CA . SER A 1 89 ? 32.213 -3.939 -46.536 1.00 54.16 89 SER A CA 1
ATOM 712 C C . SER A 1 89 ? 31.966 -2.456 -46.832 1.00 54.16 89 SER A C 1
ATOM 714 O O . SER A 1 89 ? 32.532 -1.603 -46.152 1.00 54.16 89 SER A O 1
ATOM 716 N N . GLU A 1 90 ? 31.089 -2.131 -47.788 1.00 55.03 90 GLU A N 1
ATOM 717 C CA . GLU A 1 90 ? 30.677 -0.744 -48.057 1.00 55.03 90 GLU A CA 1
ATOM 718 C C . GLU A 1 90 ? 29.580 -0.257 -47.098 1.00 55.03 90 GLU A C 1
ATOM 720 O O . GLU A 1 90 ? 29.575 0.910 -46.700 1.00 55.03 90 GLU A O 1
ATOM 725 N N . ILE A 1 91 ? 28.702 -1.157 -46.638 1.00 54.00 91 ILE A N 1
ATOM 726 C CA . ILE A 1 91 ? 27.708 -0.873 -45.587 1.00 54.00 91 ILE A CA 1
ATOM 727 C C . ILE A 1 91 ? 28.398 -0.593 -44.239 1.00 54.00 91 ILE A C 1
ATOM 729 O O . ILE A 1 91 ? 27.948 0.262 -43.473 1.00 54.00 91 ILE A O 1
ATOM 733 N N . PHE A 1 92 ? 29.544 -1.231 -43.978 1.00 54.22 92 PHE A N 1
ATOM 734 C CA . PHE A 1 92 ? 30.396 -0.975 -42.813 1.00 54.22 92 PHE A CA 1
ATOM 735 C C . PHE A 1 92 ? 31.363 0.209 -42.994 1.00 54.22 92 PHE A C 1
ATOM 737 O O . PHE A 1 92 ? 32.358 0.332 -42.275 1.00 54.22 92 PHE A O 1
ATOM 744 N N . ASN A 1 93 ? 31.068 1.147 -43.896 1.00 62.25 93 ASN A N 1
ATOM 745 C CA . ASN A 1 93 ? 31.763 2.424 -43.886 1.00 62.25 93 ASN A CA 1
ATOM 746 C C . ASN A 1 93 ? 31.424 3.149 -42.571 1.00 62.25 93 ASN A C 1
ATOM 748 O O . ASN A 1 93 ? 30.264 3.475 -42.305 1.00 62.25 93 ASN A O 1
ATOM 752 N N . GLY A 1 94 ? 32.426 3.414 -41.725 1.00 72.12 94 GLY A N 1
ATOM 753 C CA . GLY A 1 94 ? 32.219 3.945 -40.370 1.00 72.12 94 GLY A CA 1
ATOM 754 C C . GLY A 1 94 ? 31.407 5.248 -40.319 1.00 72.12 94 GLY A C 1
ATOM 755 O O . GLY A 1 94 ? 30.803 5.561 -39.296 1.00 72.12 94 GLY A O 1
ATOM 756 N N . LYS A 1 95 ? 31.328 5.998 -41.427 1.00 81.00 95 LYS A N 1
ATOM 757 C CA . LYS A 1 95 ? 30.450 7.171 -41.566 1.00 81.00 95 LYS A CA 1
ATOM 758 C C . LYS A 1 95 ? 28.962 6.808 -41.694 1.00 81.00 95 LYS A C 1
ATOM 760 O O . LYS A 1 95 ? 28.133 7.504 -41.114 1.00 81.00 95 LYS A O 1
ATOM 765 N N . ILE A 1 96 ? 28.620 5.742 -42.420 1.00 85.00 96 ILE A N 1
ATOM 766 C CA . ILE A 1 96 ? 27.236 5.271 -42.599 1.00 85.00 96 ILE A CA 1
ATOM 767 C C . ILE A 1 96 ? 26.723 4.670 -41.291 1.00 85.00 96 ILE A C 1
ATOM 769 O O . ILE A 1 96 ? 25.651 5.052 -40.828 1.00 85.00 96 ILE A O 1
ATOM 773 N N . ILE A 1 97 ? 27.532 3.835 -40.630 1.00 86.69 97 ILE A N 1
ATOM 774 C CA . ILE A 1 97 ? 27.182 3.256 -39.324 1.00 86.69 97 ILE A CA 1
ATOM 775 C C . ILE A 1 97 ? 26.927 4.351 -38.288 1.00 86.69 97 ILE A C 1
ATOM 777 O O . ILE A 1 97 ? 25.922 4.304 -37.583 1.00 86.69 97 ILE A O 1
ATOM 781 N N . LYS A 1 98 ? 27.795 5.373 -38.221 1.00 88.19 98 LYS A N 1
ATOM 782 C CA . LYS A 1 98 ? 27.597 6.515 -37.315 1.00 88.19 98 LYS A CA 1
ATOM 783 C C . LYS A 1 98 ? 26.269 7.223 -37.579 1.00 88.19 98 LYS A C 1
ATOM 785 O O . LYS A 1 98 ? 25.548 7.495 -36.629 1.00 88.19 98 LYS A O 1
ATOM 790 N N . ARG A 1 99 ? 25.912 7.470 -38.846 1.00 90.56 99 ARG A N 1
ATOM 791 C CA . ARG A 1 99 ? 24.628 8.096 -39.211 1.00 90.56 99 ARG A CA 1
ATOM 792 C C . ARG A 1 99 ? 23.431 7.240 -38.799 1.00 90.56 99 ARG A C 1
ATOM 794 O O . ARG A 1 99 ? 22.498 7.772 -38.209 1.00 90.56 99 ARG A O 1
ATOM 801 N N . ILE A 1 100 ? 23.473 5.934 -39.062 1.00 92.25 100 ILE A N 1
ATOM 802 C CA . ILE A 1 100 ? 22.409 5.003 -38.655 1.00 92.25 100 ILE A CA 1
ATOM 803 C C . ILE A 1 100 ? 22.266 4.998 -37.129 1.00 92.25 100 ILE A C 1
ATOM 805 O O . ILE A 1 100 ? 21.158 5.140 -36.620 1.00 92.25 100 ILE A O 1
ATOM 809 N N . LEU A 1 101 ? 23.378 4.918 -36.393 1.00 93.06 101 LEU A N 1
ATOM 810 C CA . LEU A 1 101 ? 23.371 4.945 -34.932 1.00 93.06 101 LEU A CA 1
ATOM 811 C C . LEU A 1 101 ? 22.780 6.254 -34.390 1.00 93.06 101 LEU A C 1
ATOM 813 O O . LEU A 1 101 ? 21.946 6.217 -33.490 1.00 93.06 101 LEU A O 1
ATOM 817 N N . THR A 1 102 ? 23.156 7.404 -34.958 1.00 94.00 102 THR A N 1
ATOM 818 C CA . THR A 1 102 ? 22.576 8.702 -34.582 1.00 94.00 102 THR A CA 1
ATOM 819 C C . THR A 1 102 ? 21.068 8.738 -34.829 1.00 94.00 102 THR A C 1
ATOM 821 O O . THR A 1 102 ? 20.333 9.197 -33.958 1.00 94.00 102 THR A O 1
ATOM 824 N N . MET A 1 103 ? 20.589 8.215 -35.963 1.00 95.81 103 MET A N 1
ATOM 825 C CA . MET A 1 103 ? 19.153 8.154 -36.264 1.00 95.81 103 MET A CA 1
ATOM 826 C C . MET A 1 103 ? 18.396 7.232 -35.301 1.00 95.81 103 MET A C 1
ATOM 828 O O . MET A 1 103 ? 17.308 7.587 -34.857 1.00 95.81 103 MET A O 1
ATOM 832 N N . ILE A 1 104 ? 18.977 6.087 -34.927 1.00 94.56 104 ILE A N 1
ATOM 833 C CA . ILE A 1 104 ? 18.392 5.172 -33.936 1.00 94.56 104 ILE A CA 1
ATOM 834 C C . ILE A 1 104 ? 18.301 5.851 -32.565 1.00 94.56 104 ILE A C 1
ATOM 836 O O . ILE A 1 104 ? 17.244 5.822 -31.940 1.00 94.56 104 ILE A O 1
ATOM 840 N N . ILE A 1 105 ? 19.376 6.500 -32.105 1.00 93.19 105 ILE A N 1
ATOM 841 C CA . ILE A 1 105 ? 19.392 7.206 -30.815 1.00 93.19 105 ILE A CA 1
ATOM 842 C C . ILE A 1 105 ? 18.364 8.338 -30.809 1.00 93.19 105 ILE A C 1
ATOM 844 O O . ILE A 1 105 ? 17.615 8.478 -29.841 1.00 93.19 105 ILE A O 1
ATOM 848 N N . LEU A 1 106 ? 18.287 9.119 -31.890 1.00 95.38 106 LEU A N 1
ATOM 849 C CA . LEU A 1 106 ? 17.294 10.180 -32.031 1.00 95.38 106 LEU A CA 1
ATOM 850 C C . LEU A 1 106 ? 15.869 9.613 -31.982 1.00 95.38 106 LEU A C 1
ATOM 852 O O . LEU A 1 106 ? 15.045 10.120 -31.228 1.00 95.38 106 LEU A O 1
ATOM 856 N N . ALA A 1 107 ? 15.596 8.528 -32.713 1.00 94.69 107 ALA A N 1
ATOM 857 C CA . ALA A 1 107 ? 14.285 7.881 -32.727 1.00 94.69 107 ALA A CA 1
ATOM 858 C C . ALA A 1 107 ? 13.880 7.347 -31.342 1.00 94.69 107 ALA A C 1
ATOM 860 O O . ALA A 1 107 ? 12.757 7.588 -30.897 1.00 94.69 107 ALA A O 1
ATOM 861 N N . ILE A 1 108 ? 14.797 6.683 -30.629 1.00 89.19 108 ILE A N 1
ATOM 862 C CA . ILE A 1 108 ? 14.570 6.203 -29.256 1.00 89.19 108 ILE A CA 1
ATOM 863 C C . ILE A 1 108 ? 14.303 7.382 -28.316 1.00 89.19 108 ILE A C 1
ATOM 865 O O . ILE A 1 108 ? 13.368 7.331 -27.522 1.00 89.19 108 ILE A O 1
ATOM 869 N N . THR A 1 109 ? 15.078 8.463 -28.434 1.00 90.25 109 THR A N 1
ATOM 870 C CA . THR A 1 109 ? 14.933 9.653 -27.585 1.00 90.25 109 THR A CA 1
ATOM 871 C C . THR A 1 109 ? 13.591 10.346 -27.824 1.00 90.25 109 THR A C 1
ATOM 873 O O . THR A 1 109 ? 12.866 10.621 -26.871 1.00 90.25 109 THR A O 1
ATOM 876 N N . CYS A 1 110 ? 13.205 10.562 -29.085 1.00 93.56 110 CYS A N 1
ATOM 877 C CA . CYS A 1 110 ? 11.892 11.106 -29.435 1.00 93.56 110 CYS A CA 1
ATOM 878 C C . CYS A 1 110 ? 10.754 10.208 -28.930 1.00 93.56 110 CYS A C 1
ATOM 880 O O . CYS A 1 110 ? 9.804 10.712 -28.334 1.00 93.56 110 CYS A O 1
ATOM 882 N N . SER A 1 111 ? 10.862 8.885 -29.103 1.00 89.25 111 SER A N 1
ATOM 883 C CA . SER A 1 111 ? 9.874 7.934 -28.578 1.00 89.25 111 SER A CA 1
ATOM 884 C C . SER A 1 111 ? 9.765 8.006 -27.053 1.00 89.25 111 SER A C 1
ATOM 886 O O . SER A 1 111 ? 8.656 7.977 -26.523 1.00 89.25 111 SER A O 1
ATOM 888 N N . ALA A 1 112 ? 10.892 8.096 -26.343 1.00 84.06 112 ALA A N 1
ATOM 889 C CA . ALA A 1 112 ? 10.914 8.192 -24.889 1.00 84.06 112 ALA A CA 1
ATOM 890 C C . ALA A 1 112 ? 10.248 9.486 -24.404 1.00 84.06 112 ALA A C 1
ATOM 892 O O . ALA A 1 112 ? 9.430 9.425 -23.489 1.00 84.06 112 ALA A O 1
ATOM 893 N N . ILE A 1 113 ? 10.530 10.624 -25.053 1.00 87.88 113 ILE A N 1
ATOM 894 C CA . ILE A 1 113 ? 9.909 11.921 -24.741 1.00 87.88 113 ILE A CA 1
ATOM 895 C C . ILE A 1 113 ? 8.396 11.862 -24.956 1.00 87.88 113 ILE A C 1
ATOM 897 O O . ILE A 1 113 ? 7.655 12.213 -24.046 1.00 87.88 113 ILE A O 1
ATOM 901 N N . ILE A 1 114 ? 7.926 11.377 -26.112 1.00 88.56 114 ILE A N 1
ATOM 902 C CA . ILE A 1 114 ? 6.485 11.287 -26.407 1.00 88.56 114 ILE A CA 1
ATOM 903 C C . ILE A 1 114 ? 5.778 10.429 -25.356 1.00 88.56 114 ILE A C 1
ATOM 905 O O . ILE A 1 114 ? 4.781 10.855 -24.780 1.00 88.56 114 ILE A O 1
ATOM 909 N N . ARG A 1 115 ? 6.311 9.239 -25.059 1.00 83.25 115 ARG A N 1
ATOM 910 C CA . ARG A 1 115 ? 5.736 8.349 -24.041 1.00 83.25 115 ARG A CA 1
ATOM 911 C C . ARG A 1 115 ? 5.758 8.975 -22.652 1.00 83.25 115 ARG A C 1
ATOM 913 O O . ARG A 1 115 ? 4.777 8.857 -21.934 1.00 83.25 115 ARG A O 1
ATOM 920 N N . PHE A 1 116 ? 6.835 9.664 -22.284 1.00 82.12 116 PHE A N 1
ATOM 921 C CA . PHE A 1 116 ? 6.922 10.351 -20.999 1.00 82.12 116 PHE A CA 1
ATOM 922 C C . PHE A 1 116 ? 5.883 11.475 -20.889 1.00 82.12 116 PHE A C 1
ATOM 924 O O . PHE A 1 116 ? 5.206 11.571 -19.871 1.00 82.12 116 PHE A O 1
ATOM 931 N N . THR A 1 117 ? 5.686 12.265 -21.948 1.00 85.44 117 THR A N 1
ATOM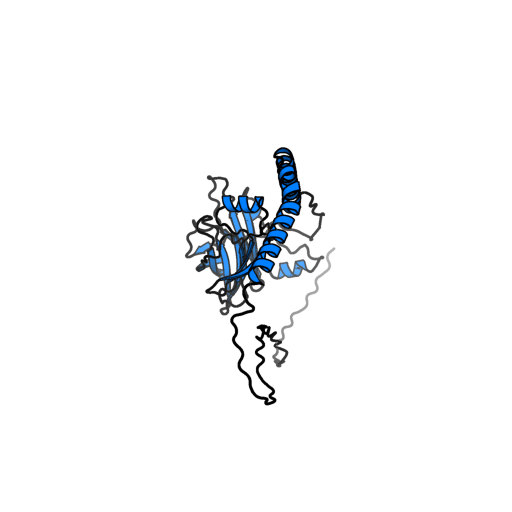 932 C CA . THR A 1 117 ? 4.625 13.283 -22.013 1.00 85.44 117 THR A CA 1
ATOM 933 C C . THR A 1 117 ? 3.233 12.663 -21.887 1.00 85.44 117 THR A C 1
ATOM 935 O O . THR A 1 117 ? 2.408 13.191 -21.147 1.00 85.44 117 THR A O 1
ATOM 938 N N . LEU A 1 118 ? 2.984 11.528 -22.554 1.00 85.00 118 LEU A N 1
ATOM 939 C CA . LEU A 1 118 ? 1.719 10.793 -22.440 1.00 85.00 118 LEU A CA 1
ATOM 940 C C . LEU A 1 118 ? 1.492 10.247 -21.023 1.00 85.00 118 LEU A C 1
ATOM 942 O O . LEU A 1 118 ? 0.386 10.346 -20.509 1.00 85.00 118 LEU A O 1
ATOM 946 N N . VAL A 1 119 ? 2.531 9.710 -20.375 1.00 80.12 119 VAL A N 1
ATOM 947 C CA . VAL A 1 119 ? 2.460 9.202 -18.992 1.00 80.12 119 VAL A CA 1
ATOM 948 C C . VAL A 1 119 ? 2.201 10.325 -17.989 1.00 80.12 119 VAL A C 1
ATOM 950 O O . VAL A 1 119 ? 1.452 10.131 -17.036 1.00 80.12 119 VAL A O 1
ATOM 953 N N . LEU A 1 120 ? 2.809 11.497 -18.185 1.00 82.44 120 LEU A N 1
ATOM 954 C CA . LEU A 1 120 ? 2.557 12.659 -17.333 1.00 82.44 120 LEU A CA 1
ATOM 955 C C . LEU A 1 120 ? 1.161 13.262 -17.535 1.00 82.44 120 LEU A C 1
ATOM 957 O O . LEU A 1 120 ? 0.734 14.042 -16.686 1.00 82.44 120 LEU A O 1
ATOM 961 N N . ASP A 1 121 ? 0.481 12.916 -18.633 1.00 85.69 121 ASP A N 1
ATOM 962 C CA . ASP A 1 121 ? -0.867 13.382 -18.976 1.00 85.69 121 ASP A CA 1
ATOM 963 C C . ASP A 1 121 ? -0.988 14.918 -18.838 1.00 85.69 121 ASP A C 1
ATOM 965 O O . ASP A 1 121 ? -1.942 15.447 -18.268 1.00 85.69 121 ASP A O 1
ATOM 969 N N . LEU A 1 122 ? 0.039 15.651 -19.308 1.00 83.25 122 LEU A N 1
ATOM 970 C CA . LEU A 1 122 ? 0.196 17.097 -19.063 1.00 83.25 122 LEU A CA 1
ATOM 971 C C . LEU A 1 122 ? -0.932 17.948 -19.662 1.00 83.25 122 LEU A C 1
ATOM 973 O O . LEU A 1 122 ? -1.210 19.032 -19.154 1.00 83.25 122 LEU A O 1
ATOM 977 N N . ASP A 1 123 ? -1.592 17.445 -20.705 1.00 86.12 123 ASP A N 1
ATOM 978 C CA . ASP A 1 123 ? -2.707 18.118 -21.377 1.00 86.12 123 ASP A CA 1
ATOM 979 C C . ASP A 1 123 ? -4.078 17.728 -20.799 1.00 86.12 123 ASP A C 1
ATOM 981 O O . ASP A 1 123 ? -5.123 18.134 -21.322 1.00 86.12 123 ASP A O 1
ATOM 985 N N . LYS A 1 124 ? -4.117 16.956 -19.702 1.00 85.38 124 LYS A N 1
ATOM 986 C CA . LYS A 1 124 ? -5.379 16.566 -19.078 1.00 85.38 124 LYS A CA 1
ATOM 987 C C . LYS A 1 124 ? -6.065 17.772 -18.455 1.00 85.38 124 LYS A C 1
ATOM 989 O O . LYS A 1 124 ? -5.728 18.237 -17.365 1.00 85.38 124 LYS A O 1
ATOM 994 N N . THR 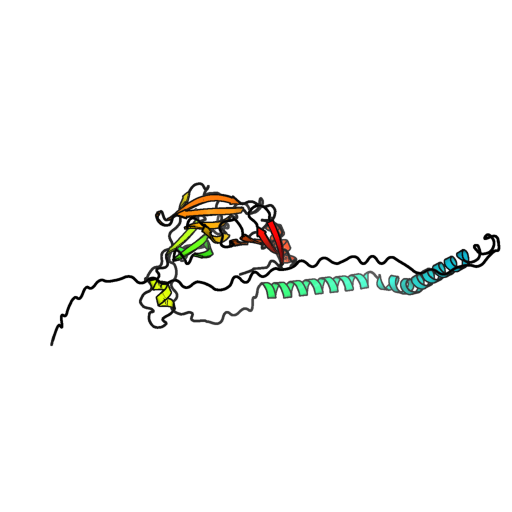A 1 125 ? -7.115 18.237 -19.115 1.00 88.94 125 THR A N 1
ATOM 995 C CA . THR A 1 125 ? -8.055 19.187 -18.529 1.00 88.94 125 THR A CA 1
ATOM 996 C C . THR A 1 125 ? -9.153 18.413 -17.809 1.00 88.94 125 THR A C 1
ATOM 998 O O . THR A 1 125 ? -9.835 17.573 -18.391 1.00 88.94 125 THR A O 1
ATOM 1001 N N . VAL A 1 126 ? -9.317 18.664 -16.509 1.00 86.88 126 VAL A N 1
ATOM 1002 C CA . VAL A 1 126 ? -10.442 18.110 -15.749 1.00 86.88 126 VAL A CA 1
ATOM 1003 C C . VAL A 1 126 ? -11.618 19.070 -15.921 1.00 86.88 126 VAL A C 1
ATOM 1005 O O . VAL A 1 126 ? -11.549 20.195 -15.413 1.00 86.88 126 VAL A O 1
ATOM 1008 N N . PRO A 1 127 ? -12.690 18.686 -16.640 1.00 89.00 127 PRO A N 1
ATOM 1009 C CA . PRO A 1 127 ? -13.860 19.539 -16.748 1.00 89.00 127 PRO A CA 1
ATOM 1010 C C . PRO A 1 127 ? -14.453 19.766 -15.355 1.00 89.00 127 PRO A C 1
ATOM 1012 O O . PRO A 1 127 ? -14.450 18.875 -14.496 1.00 89.00 127 PRO A O 1
ATOM 1015 N N . LYS A 1 128 ? -14.972 20.976 -15.125 1.00 87.69 128 LYS A N 1
ATOM 1016 C CA . LYS A 1 128 ? -15.690 21.278 -13.887 1.00 87.69 128 LYS A CA 1
ATOM 1017 C C . LYS A 1 128 ? -16.919 20.377 -13.821 1.00 87.69 128 LYS A C 1
ATOM 1019 O O . LYS A 1 128 ? -17.807 20.477 -14.662 1.00 87.69 128 LYS A O 1
ATOM 1024 N N . HIS A 1 129 ? -16.942 19.498 -12.832 1.00 83.44 129 HIS A N 1
ATOM 1025 C CA . HIS A 1 129 ? -18.110 18.718 -12.459 1.00 83.44 129 HIS A CA 1
ATOM 1026 C C . HIS A 1 129 ? -18.609 19.238 -11.110 1.00 83.44 129 HIS A C 1
ATOM 1028 O O . HIS A 1 129 ? -17.815 19.671 -10.274 1.00 83.44 129 HIS A O 1
ATOM 1034 N N . GLU A 1 130 ? -19.922 19.204 -10.901 1.00 82.69 130 GLU A N 1
ATOM 1035 C CA . GLU A 1 130 ? -20.559 19.608 -9.647 1.00 82.69 130 GLU A CA 1
ATOM 1036 C C . GLU A 1 130 ? -21.182 18.368 -8.993 1.00 82.69 130 GLU A C 1
ATOM 1038 O O . GLU A 1 130 ? -22.349 18.061 -9.234 1.00 82.69 130 GLU A O 1
ATOM 1043 N N . PRO A 1 131 ? -20.419 17.607 -8.186 1.00 73.38 131 PRO A N 1
ATOM 1044 C CA . PRO A 1 131 ? -20.885 16.353 -7.591 1.00 73.38 131 PRO A CA 1
ATOM 1045 C C . PRO A 1 131 ? -21.864 16.552 -6.412 1.00 73.38 131 PRO A C 1
ATOM 1047 O O . PRO A 1 131 ? -22.065 15.642 -5.614 1.00 73.38 131 PRO A O 1
ATOM 1050 N N . GLY A 1 132 ? -22.497 17.723 -6.291 1.00 76.81 132 GLY A N 1
ATOM 1051 C CA . GLY A 1 132 ? -23.326 18.108 -5.148 1.00 76.81 132 GLY A CA 1
ATOM 1052 C C . GLY A 1 132 ? -22.534 18.813 -4.040 1.00 76.81 132 GLY A C 1
ATOM 1053 O O . GLY A 1 132 ? -21.454 19.361 -4.266 1.00 76.81 132 GLY A O 1
ATOM 1054 N N . SER A 1 133 ? -23.096 18.856 -2.829 1.00 75.06 133 SER A N 1
ATOM 1055 C CA . SER A 1 133 ? -22.493 19.556 -1.689 1.00 75.06 133 SER A CA 1
ATOM 1056 C C . SER A 1 133 ? -21.281 18.800 -1.127 1.00 75.06 133 SER A C 1
ATOM 1058 O O . SER A 1 133 ? -21.427 17.781 -0.458 1.00 75.06 133 SER A O 1
ATOM 1060 N N . CYS A 1 134 ? -20.077 19.336 -1.337 1.00 76.00 134 CYS A N 1
ATOM 1061 C CA . CYS A 1 134 ? -18.835 18.784 -0.788 1.00 76.00 134 CYS A CA 1
ATOM 1062 C C . CYS A 1 134 ? -18.533 19.334 0.615 1.00 76.00 134 CYS A C 1
ATOM 1064 O O . CYS A 1 134 ? -18.602 20.543 0.843 1.00 76.00 134 CYS A O 1
ATOM 1066 N N . LYS A 1 135 ? -18.105 18.467 1.545 1.00 78.31 135 LYS A N 1
ATOM 1067 C CA . LYS A 1 135 ? -17.582 18.873 2.863 1.00 78.31 135 LYS A CA 1
ATOM 1068 C C . LYS A 1 135 ? -16.141 18.410 3.052 1.00 78.31 135 LYS A C 1
ATOM 1070 O O . LYS A 1 135 ? -15.790 17.280 2.734 1.00 78.31 135 LYS A O 1
ATOM 1075 N N . ILE A 1 136 ? -15.308 19.299 3.591 1.00 78.38 136 ILE A N 1
ATOM 1076 C CA . ILE A 1 136 ? -13.890 19.031 3.859 1.00 78.38 136 ILE A CA 1
ATOM 1077 C C . ILE A 1 136 ? -13.741 18.499 5.287 1.00 78.38 136 ILE A C 1
ATOM 1079 O O . ILE A 1 136 ? -14.209 19.130 6.237 1.00 78.38 136 ILE A O 1
ATOM 1083 N N . ILE A 1 137 ? -13.021 17.389 5.448 1.00 80.88 137 ILE A N 1
ATOM 1084 C CA . ILE A 1 137 ? -12.622 16.871 6.762 1.00 80.88 137 ILE A CA 1
ATOM 1085 C C . ILE A 1 137 ? -11.542 17.798 7.337 1.00 80.88 137 ILE A C 1
ATOM 1087 O O . ILE A 1 137 ? -10.440 17.915 6.793 1.00 80.88 137 ILE A O 1
ATOM 1091 N N . GLN A 1 138 ? -11.862 18.503 8.424 1.00 76.00 138 GLN A N 1
ATOM 1092 C CA . GLN A 1 138 ? -11.045 19.626 8.909 1.00 76.00 138 GLN A CA 1
ATOM 1093 C C . GLN A 1 138 ? -9.631 19.211 9.343 1.00 76.00 138 GLN A C 1
ATOM 1095 O O . GLN A 1 138 ? -8.692 19.992 9.168 1.00 76.00 138 GLN A O 1
ATOM 1100 N N . ASP A 1 139 ? -9.466 17.985 9.840 1.00 74.69 139 ASP A N 1
ATOM 1101 C CA . ASP A 1 139 ? -8.190 17.460 10.348 1.00 74.69 139 ASP A CA 1
ATOM 1102 C C . ASP A 1 139 ? -7.142 17.258 9.240 1.00 74.69 139 ASP A C 1
ATOM 1104 O O . ASP A 1 139 ? -5.934 17.248 9.491 1.00 74.69 139 ASP A O 1
ATOM 1108 N N . PHE A 1 140 ? -7.588 17.188 7.983 1.00 74.69 140 PHE A N 1
ATOM 1109 C CA . PHE A 1 140 ? -6.715 17.122 6.811 1.00 74.69 140 PHE A CA 1
ATOM 1110 C C . PHE A 1 140 ? -6.477 18.490 6.154 1.00 74.69 140 PHE A C 1
ATOM 1112 O O . PHE A 1 140 ? -5.545 18.630 5.369 1.00 74.69 140 PHE A O 1
ATOM 1119 N N . LYS A 1 141 ? -7.245 19.534 6.509 1.00 70.19 141 LYS A N 1
ATOM 1120 C CA . LYS A 1 141 ? -7.119 20.883 5.919 1.00 70.19 141 LYS A CA 1
ATOM 1121 C C . LYS A 1 141 ? -5.878 21.644 6.403 1.00 70.19 141 LYS A C 1
ATOM 1123 O O . LYS A 1 141 ? -5.376 22.515 5.700 1.00 70.19 141 LYS A O 1
ATOM 1128 N N . LYS A 1 142 ? -5.421 21.375 7.631 1.00 56.66 142 LYS A N 1
ATOM 1129 C CA . LYS A 1 142 ? -4.483 22.249 8.362 1.00 56.66 142 LYS A CA 1
ATOM 1130 C C . LYS A 1 142 ? -3.009 21.875 8.265 1.00 56.66 142 LYS A C 1
ATOM 1132 O O . LYS A 1 142 ? -2.196 22.570 8.864 1.00 56.66 142 LYS A O 1
ATOM 1137 N N . THR A 1 143 ? -2.637 20.799 7.578 1.00 53.91 143 THR A N 1
ATOM 1138 C CA . THR A 1 143 ? -1.253 20.316 7.658 1.00 53.91 143 THR A CA 1
ATOM 1139 C C . THR A 1 143 ? -0.512 20.503 6.342 1.00 53.91 143 THR A C 1
ATOM 1141 O O . THR A 1 143 ? -0.741 19.735 5.405 1.00 53.91 143 THR A O 1
ATOM 1144 N N . PRO A 1 144 ? 0.383 21.499 6.247 1.00 49.84 144 PRO A N 1
ATOM 1145 C CA . PRO A 1 144 ? 1.266 21.613 5.099 1.00 49.84 144 PRO A CA 1
ATOM 1146 C C . PRO A 1 144 ? 2.169 20.371 5.035 1.00 49.84 144 PRO A C 1
ATOM 1148 O O . PRO A 1 144 ? 2.862 20.051 5.991 1.00 49.84 144 PRO A O 1
ATOM 1151 N N . GLY A 1 145 ? 2.140 19.641 3.917 1.00 51.75 145 GLY A N 1
ATOM 1152 C CA . GLY A 1 145 ? 3.091 18.553 3.647 1.00 51.75 145 GLY A CA 1
ATOM 1153 C C . GLY A 1 145 ? 2.703 17.145 4.122 1.00 51.75 145 GLY A C 1
ATOM 1154 O O . GLY A 1 145 ? 3.527 16.243 4.029 1.00 51.75 145 GLY A O 1
ATOM 1155 N N . GLY A 1 146 ? 1.479 16.896 4.593 1.00 53.34 146 GLY A N 1
ATOM 1156 C CA . GLY A 1 146 ? 0.976 15.523 4.752 1.00 53.34 146 GLY A CA 1
ATOM 1157 C C . GLY A 1 146 ? 0.196 15.087 3.513 1.00 53.34 146 GLY A C 1
ATOM 1158 O O . GLY A 1 146 ? -0.738 15.786 3.132 1.00 53.34 146 GLY A O 1
ATOM 1159 N N . LYS A 1 147 ? 0.522 13.941 2.898 1.00 58.75 147 LYS A N 1
ATOM 1160 C CA . LYS A 1 147 ? -0.411 13.312 1.951 1.00 58.75 147 LYS A CA 1
ATOM 1161 C C . LYS A 1 147 ? -1.436 12.528 2.776 1.00 58.75 147 LYS A C 1
ATOM 1163 O O . LYS A 1 147 ? -1.065 11.643 3.550 1.00 58.75 147 LYS A O 1
ATOM 1168 N N . SER A 1 148 ? -2.721 12.865 2.647 1.00 60.41 148 SER A N 1
ATOM 1169 C CA . SER A 1 148 ? -3.778 11.888 2.925 1.00 60.41 148 SER A CA 1
ATOM 1170 C C . SER A 1 148 ? -3.568 10.740 1.943 1.00 60.41 148 SER A C 1
ATOM 1172 O O . SER A 1 148 ? -3.432 10.988 0.745 1.00 60.41 148 SER A O 1
ATOM 1174 N N . GLY A 1 149 ? -3.410 9.535 2.476 1.00 75.06 149 GLY A N 1
ATOM 1175 C CA . GLY A 1 149 ? -3.099 8.346 1.705 1.00 75.06 149 GLY A CA 1
ATOM 1176 C C . GLY A 1 149 ? -4.366 7.689 1.183 1.00 75.06 149 GLY A C 1
ATOM 1177 O O . GLY A 1 149 ? -5.220 8.325 0.571 1.00 75.06 149 GLY A O 1
ATOM 1178 N N . TYR A 1 150 ? -4.462 6.400 1.450 1.00 89.50 150 TYR A N 1
ATOM 1179 C CA . TYR A 1 150 ? -5.500 5.515 0.961 1.00 89.50 150 TYR A CA 1
ATOM 1180 C C . TYR A 1 150 ? -6.707 5.552 1.885 1.00 89.50 150 TYR A C 1
ATOM 1182 O O . TYR A 1 150 ? -6.607 5.920 3.062 1.00 89.50 150 TYR A O 1
ATOM 1190 N N . LEU A 1 151 ? -7.849 5.163 1.334 1.00 92.88 151 LEU A N 1
ATOM 1191 C CA . LEU A 1 151 ? -9.111 5.098 2.042 1.00 92.88 151 LEU A CA 1
ATOM 1192 C C . LEU A 1 151 ? -9.770 3.744 1.803 1.00 92.88 151 LEU A C 1
ATOM 1194 O O . LEU A 1 151 ? -9.732 3.228 0.694 1.00 92.88 151 LEU A O 1
ATOM 1198 N N . GLU A 1 152 ? -10.390 3.193 2.839 1.00 94.94 152 GLU A N 1
ATOM 1199 C CA . GLU A 1 152 ? -11.236 2.004 2.722 1.00 94.94 152 GLU A CA 1
ATOM 1200 C C . GLU A 1 152 ? -12.499 2.241 3.536 1.00 94.94 152 GLU A C 1
ATOM 1202 O O . GLU A 1 152 ? -12.441 2.573 4.725 1.00 94.94 152 GLU A O 1
ATOM 1207 N N . TYR A 1 153 ? -13.645 2.064 2.892 1.00 94.06 153 TYR A N 1
ATOM 1208 C CA . TYR A 1 153 ? -14.937 2.104 3.552 1.00 94.06 153 TYR A CA 1
ATOM 1209 C C . TYR A 1 153 ? -15.386 0.688 3.908 1.00 94.06 153 TYR A C 1
ATOM 1211 O O . TYR A 1 153 ? -15.370 -0.203 3.060 1.00 94.06 153 TYR A O 1
ATOM 1219 N N . VAL A 1 154 ? -15.800 0.496 5.160 1.00 92.75 154 VAL A N 1
ATOM 1220 C CA . VAL A 1 154 ? -16.404 -0.750 5.643 1.00 92.75 154 VAL A CA 1
ATOM 1221 C C . VAL A 1 154 ? -17.875 -0.489 5.904 1.00 92.75 154 VAL A C 1
ATOM 1223 O O . VAL A 1 154 ? -18.227 0.220 6.852 1.00 92.75 154 VAL A O 1
ATOM 1226 N N . GLU A 1 155 ? -18.721 -1.049 5.047 1.00 90.31 155 GLU A N 1
ATOM 1227 C CA . GLU A 1 155 ? -20.160 -0.794 5.027 1.00 90.31 155 GLU A CA 1
ATOM 1228 C C . GLU A 1 155 ? -20.849 -1.305 6.295 1.00 90.31 155 GLU A C 1
ATOM 1230 O O . GLU A 1 155 ? -21.657 -0.601 6.899 1.00 90.31 155 GLU A O 1
ATOM 1235 N N . GLU A 1 156 ? -20.466 -2.485 6.773 1.00 89.25 156 GLU A N 1
ATOM 1236 C CA . GLU A 1 156 ? -21.121 -3.177 7.882 1.00 89.25 156 GLU A CA 1
ATOM 1237 C C . GLU A 1 156 ? -20.969 -2.444 9.219 1.00 89.25 156 GLU A C 1
ATOM 1239 O O . GLU A 1 156 ? -21.818 -2.573 10.101 1.00 89.25 156 GLU A O 1
ATOM 1244 N N . ILE A 1 157 ? -19.899 -1.656 9.369 1.00 90.50 157 ILE A N 1
ATOM 1245 C CA . ILE A 1 157 ? -19.683 -0.776 10.528 1.00 90.50 157 ILE A CA 1
ATOM 1246 C C . ILE A 1 157 ? -19.770 0.711 10.165 1.00 90.50 157 ILE A C 1
ATOM 1248 O O . ILE A 1 157 ? -19.424 1.558 10.989 1.00 90.50 157 ILE A O 1
ATOM 1252 N N . GLN A 1 158 ? -20.178 1.024 8.931 1.00 91.44 158 GLN A N 1
ATOM 1253 C CA . GLN A 1 158 ? -20.300 2.370 8.369 1.00 91.44 158 GLN A CA 1
ATOM 1254 C C . GLN A 1 158 ? -19.107 3.278 8.703 1.00 91.44 158 GLN A C 1
ATOM 1256 O O . GLN A 1 158 ? -19.253 4.435 9.095 1.00 91.44 158 GLN A O 1
ATOM 1261 N N . THR A 1 159 ? -17.897 2.735 8.587 1.00 92.00 159 THR A N 1
ATOM 1262 C CA . THR A 1 159 ? -16.674 3.421 9.015 1.00 92.00 159 THR A CA 1
ATOM 1263 C C . THR A 1 159 ? -15.701 3.519 7.854 1.00 92.00 159 THR A C 1
ATOM 1265 O O . THR A 1 159 ? -15.408 2.532 7.183 1.00 92.00 159 THR A O 1
ATOM 1268 N N . LEU A 1 160 ? -15.201 4.730 7.628 1.00 93.69 160 LEU A N 1
ATOM 1269 C CA . LEU A 1 160 ? -14.168 5.036 6.652 1.00 93.69 160 LEU A CA 1
ATOM 1270 C C . LEU A 1 160 ? -12.814 5.096 7.358 1.00 93.69 160 LEU A C 1
ATOM 1272 O O . LEU A 1 160 ? -12.625 5.905 8.266 1.00 93.69 160 LEU A O 1
ATOM 1276 N N . PHE A 1 161 ? -11.871 4.272 6.920 1.00 94.81 161 PHE A N 1
ATOM 1277 C CA . PHE A 1 161 ? -10.481 4.301 7.362 1.00 94.81 161 PHE A CA 1
ATOM 1278 C C . PHE A 1 161 ? -9.651 5.133 6.395 1.00 94.81 161 PHE A C 1
ATOM 1280 O O . PHE A 1 161 ? -9.835 5.037 5.186 1.00 94.81 161 PHE A O 1
ATOM 1287 N N . ILE A 1 162 ? -8.734 5.939 6.925 1.00 92.88 162 ILE A N 1
ATOM 1288 C CA . ILE A 1 162 ? -7.886 6.838 6.138 1.00 92.88 162 ILE A CA 1
ATOM 1289 C C . ILE A 1 162 ? -6.444 6.705 6.624 1.00 92.88 162 ILE A C 1
ATOM 1291 O O . ILE A 1 162 ? -6.159 6.980 7.794 1.00 92.88 162 ILE A O 1
ATOM 1295 N N . THR A 1 163 ? -5.514 6.322 5.748 1.00 91.19 163 THR A N 1
ATOM 1296 C CA . THR A 1 163 ? -4.083 6.370 6.076 1.00 91.19 163 THR A CA 1
ATOM 1297 C C . THR A 1 163 ? -3.529 7.771 5.905 1.00 91.19 163 THR A C 1
ATOM 1299 O O . THR A 1 163 ? -3.959 8.570 5.072 1.00 91.19 163 THR A O 1
ATOM 1302 N N . ARG A 1 164 ? -2.547 8.095 6.736 1.00 86.50 164 ARG A N 1
ATOM 1303 C CA . ARG A 1 164 ? -1.859 9.373 6.706 1.00 86.50 164 ARG A CA 1
ATOM 1304 C C . ARG A 1 164 ? -0.366 9.143 6.809 1.00 86.50 164 ARG A C 1
ATOM 1306 O O . ARG A 1 164 ? 0.106 8.591 7.806 1.00 86.50 164 ARG A O 1
ATOM 1313 N N . GLN A 1 165 ? 0.360 9.643 5.814 1.00 79.06 165 GLN A N 1
ATOM 1314 C CA . GLN A 1 165 ? 1.812 9.567 5.762 1.00 79.06 165 GLN A CA 1
ATOM 1315 C C . GLN A 1 165 ? 2.404 10.982 5.618 1.00 79.06 165 GLN A C 1
ATOM 1317 O O . GLN A 1 165 ? 1.988 11.750 4.741 1.00 79.06 165 GLN A O 1
ATOM 1322 N N . PRO A 1 166 ? 3.350 11.377 6.485 1.00 68.94 166 PRO A N 1
ATOM 1323 C CA . PRO A 1 166 ? 4.051 12.647 6.346 1.00 68.94 166 PRO A CA 1
ATOM 1324 C C . PRO A 1 166 ? 4.999 12.629 5.140 1.00 68.94 166 PRO A C 1
ATOM 1326 O O . PRO A 1 166 ? 5.584 11.598 4.803 1.00 68.94 166 PRO A O 1
ATOM 1329 N N . TYR A 1 167 ? 5.201 13.783 4.501 1.00 60.41 167 TYR A N 1
ATOM 1330 C CA . TYR A 1 167 ? 6.243 13.933 3.489 1.00 60.41 167 TYR A CA 1
ATOM 1331 C C . TYR A 1 167 ? 7.623 13.873 4.156 1.00 60.41 167 TYR A C 1
ATOM 1333 O O . TYR A 1 167 ? 7.951 14.708 4.996 1.00 60.41 167 TYR A O 1
ATOM 1341 N N . LYS A 1 168 ? 8.462 12.909 3.757 1.00 56.44 168 LYS A N 1
ATOM 1342 C CA . LYS A 1 168 ? 9.816 12.700 4.313 1.00 56.44 168 LYS A CA 1
ATOM 1343 C C . LYS A 1 168 ? 10.803 13.862 4.050 1.00 56.44 168 LYS A C 1
ATOM 1345 O O . LYS A 1 168 ? 11.974 13.733 4.387 1.00 56.44 168 LYS A O 1
ATOM 1350 N N . SER A 1 169 ? 10.400 14.986 3.438 1.00 43.97 169 SER A N 1
ATOM 1351 C CA . SER A 1 169 ? 11.353 16.008 2.959 1.00 43.97 169 SER A CA 1
ATOM 1352 C C . SER A 1 169 ? 11.720 17.126 3.938 1.00 43.97 169 SER A C 1
ATOM 1354 O O . SER A 1 169 ? 12.467 18.023 3.543 1.00 43.97 169 SER A O 1
ATOM 1356 N N . LYS A 1 170 ? 11.226 17.140 5.179 1.00 42.47 170 LYS A N 1
ATOM 1357 C CA . LYS A 1 170 ? 11.689 18.111 6.183 1.00 42.47 170 LYS A CA 1
ATOM 1358 C C . LYS A 1 170 ? 11.946 17.418 7.514 1.00 42.47 170 LYS A C 1
ATOM 1360 O O . LYS A 1 170 ? 11.036 16.924 8.160 1.00 42.47 170 LYS A O 1
ATOM 1365 N N . ILE A 1 171 ? 13.216 17.435 7.907 1.00 47.41 171 ILE A N 1
ATOM 1366 C CA . ILE A 1 171 ? 13.825 16.761 9.066 1.00 47.41 171 ILE A CA 1
ATOM 1367 C C . ILE A 1 171 ? 13.315 17.299 10.427 1.00 47.41 171 ILE A C 1
ATOM 1369 O O . ILE A 1 171 ? 13.689 16.776 11.469 1.00 47.41 171 ILE A O 1
ATOM 1373 N N . ASN A 1 172 ? 12.410 18.286 10.452 1.00 43.53 172 ASN A N 1
ATOM 1374 C CA . ASN A 1 172 ? 12.102 19.055 11.665 1.00 43.53 172 ASN A CA 1
ATOM 1375 C C . ASN A 1 172 ? 10.638 19.015 12.139 1.00 43.53 172 ASN A C 1
ATOM 1377 O O . ASN A 1 172 ? 10.294 19.772 13.042 1.00 43.53 172 ASN A O 1
ATOM 1381 N N . GLU A 1 173 ? 9.771 18.156 11.595 1.00 48.75 173 GLU A N 1
ATOM 1382 C CA . GLU A 1 173 ? 8.396 18.027 12.104 1.00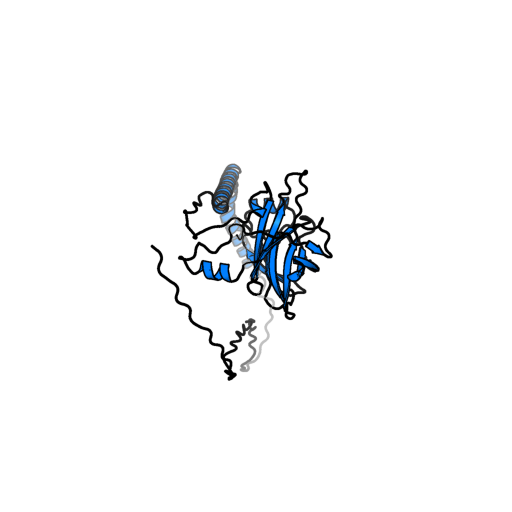 48.75 173 GLU A CA 1
ATOM 1383 C C . GLU A 1 173 ? 8.100 16.615 12.623 1.00 48.75 173 GLU A C 1
ATOM 1385 O O . GLU A 1 173 ? 8.275 15.617 11.930 1.00 48.75 173 GLU A O 1
ATOM 1390 N N . THR A 1 174 ? 7.585 16.552 13.853 1.00 53.12 174 THR A N 1
ATOM 1391 C CA . THR A 1 174 ? 7.094 15.378 14.600 1.00 53.12 174 THR A CA 1
ATOM 1392 C C . THR A 1 174 ? 5.821 14.764 14.000 1.00 53.12 174 THR A C 1
ATOM 1394 O O . THR A 1 174 ? 4.982 14.195 14.707 1.00 53.12 174 THR A O 1
ATOM 1397 N N . LEU A 1 175 ? 5.625 14.896 12.688 1.00 60.75 175 LEU A N 1
ATOM 1398 C CA . LEU A 1 175 ? 4.453 14.360 12.021 1.00 60.75 175 LEU A CA 1
ATOM 1399 C C . LEU A 1 175 ? 4.547 12.837 12.022 1.00 60.75 175 LEU A C 1
ATOM 1401 O O . LEU A 1 175 ? 5.375 12.234 11.347 1.00 60.75 175 LEU A O 1
ATOM 1405 N N . THR A 1 176 ? 3.679 12.219 12.816 1.00 72.44 176 THR A N 1
ATOM 1406 C CA . THR A 1 176 ? 3.597 10.768 12.945 1.00 72.44 176 THR A CA 1
ATOM 1407 C C . THR A 1 176 ? 2.610 10.211 11.930 1.00 72.44 176 THR A C 1
ATOM 1409 O O . THR A 1 176 ? 1.442 10.612 11.868 1.00 72.44 176 THR A O 1
ATOM 1412 N N . SER A 1 177 ? 3.092 9.256 11.139 1.00 85.19 177 SER A N 1
ATOM 1413 C CA . SER A 1 177 ? 2.264 8.331 10.373 1.00 85.19 177 SER A CA 1
ATOM 1414 C C . SER A 1 177 ? 1.129 7.771 11.228 1.00 85.19 177 SER A C 1
ATOM 1416 O O . SER A 1 177 ? 1.339 7.414 12.388 1.00 85.19 177 SER A O 1
ATOM 1418 N N . SER A 1 178 ? -0.085 7.715 10.688 1.00 89.06 178 SER A N 1
ATOM 1419 C CA . SER A 1 178 ? -1.253 7.281 11.460 1.00 89.06 178 SER A CA 1
ATOM 1420 C C . SER A 1 178 ? -2.415 6.836 10.584 1.00 89.06 178 SER A C 1
ATOM 1422 O O . SER A 1 178 ? -2.462 7.131 9.392 1.00 89.06 178 SER A O 1
ATOM 1424 N N . ILE A 1 179 ? -3.359 6.125 11.195 1.00 92.62 179 ILE A N 1
ATOM 1425 C CA . ILE A 1 179 ? -4.644 5.778 10.590 1.00 92.62 179 ILE A CA 1
ATOM 1426 C C . ILE A 1 179 ? -5.718 6.572 11.321 1.00 92.62 179 ILE A C 1
ATOM 1428 O O . ILE A 1 179 ? -5.686 6.672 12.548 1.00 92.62 179 ILE A O 1
ATOM 1432 N N . HIS A 1 180 ? -6.641 7.152 10.564 1.00 92.56 180 HIS A N 1
ATOM 1433 C CA . HIS A 1 180 ? -7.802 7.844 11.099 1.00 92.56 180 HIS A CA 1
ATOM 1434 C C . HIS A 1 180 ? -9.081 7.106 10.725 1.00 92.56 180 HIS A C 1
ATOM 1436 O O . HIS A 1 180 ? -9.116 6.404 9.714 1.00 92.56 180 HIS A O 1
ATOM 1442 N N . VAL A 1 181 ? -10.126 7.302 11.522 1.00 93.25 181 VAL A N 1
ATOM 1443 C CA . VAL A 1 181 ? -11.480 6.837 11.217 1.00 93.25 181 VAL A CA 1
ATOM 1444 C C . VAL A 1 181 ? -12.452 7.988 11.121 1.00 93.25 181 VAL A C 1
ATOM 1446 O O . VAL A 1 181 ? -12.347 8.975 11.847 1.00 93.25 181 VAL A O 1
ATOM 1449 N N . VAL A 1 182 ? -13.423 7.826 10.235 1.00 91.56 182 VAL A N 1
ATOM 1450 C CA . VAL A 1 182 ? -14.610 8.665 10.154 1.00 91.56 182 VAL A CA 1
ATOM 1451 C C . VAL A 1 182 ? -15.820 7.745 10.217 1.00 91.56 182 VAL A C 1
ATOM 1453 O O . VAL A 1 182 ? -16.004 6.890 9.350 1.00 91.56 182 VAL A O 1
ATOM 1456 N N . HIS A 1 183 ? -16.644 7.920 11.245 1.00 89.44 183 HIS A N 1
ATOM 1457 C CA . HIS A 1 183 ? -17.924 7.230 11.351 1.00 89.44 183 HIS A CA 1
ATOM 1458 C C . HIS A 1 183 ? -18.961 7.962 10.502 1.00 89.44 183 HIS A C 1
ATOM 1460 O O . HIS A 1 183 ? -19.241 9.143 10.720 1.00 89.44 183 HIS A O 1
ATOM 1466 N N . LEU A 1 184 ? -19.517 7.264 9.518 1.00 84.69 184 LEU A N 1
ATOM 1467 C CA . LEU A 1 184 ? -20.592 7.768 8.677 1.00 84.69 184 LEU A CA 1
ATOM 1468 C C . LEU A 1 184 ? -21.906 7.257 9.271 1.00 84.69 184 LEU A C 1
ATOM 1470 O O . LEU A 1 184 ? -22.125 6.054 9.323 1.00 84.69 184 LEU A O 1
ATOM 1474 N N . SER A 1 185 ? -22.777 8.144 9.759 1.00 72.94 185 SER A N 1
ATOM 1475 C CA . SER A 1 185 ? -24.114 7.718 10.179 1.00 72.94 185 SER A CA 1
ATOM 1476 C C . SER A 1 185 ? -24.938 7.272 8.967 1.00 72.94 185 SER A C 1
ATOM 1478 O O . SER A 1 185 ? -24.786 7.793 7.857 1.00 72.94 185 SER A O 1
ATOM 1480 N N . SER A 1 186 ? -25.854 6.329 9.186 1.00 60.91 186 SER A N 1
ATOM 1481 C CA . SER A 1 186 ? -26.832 5.875 8.189 1.00 60.91 186 SER A CA 1
ATOM 1482 C C . SER A 1 186 ? -27.673 7.019 7.606 1.00 60.91 186 SER A C 1
ATOM 1484 O O . SER A 1 186 ? -28.054 6.968 6.437 1.00 60.91 186 SER A O 1
ATOM 1486 N N . GLU A 1 187 ? -27.901 8.081 8.382 1.00 58.53 187 GLU A N 1
ATOM 1487 C CA . GLU A 1 187 ? -28.585 9.304 7.947 1.00 58.53 187 GLU A CA 1
ATOM 1488 C C . GLU A 1 187 ? -27.797 10.066 6.863 1.00 58.53 187 GLU A C 1
ATOM 1490 O O . GLU A 1 187 ? -28.403 10.598 5.932 1.00 58.53 187 GLU A O 1
ATOM 1495 N N . TYR A 1 188 ? -26.455 10.058 6.896 1.00 61.44 188 TYR A N 1
ATOM 1496 C CA . TYR A 1 188 ? -25.647 10.670 5.829 1.00 61.44 188 TYR A CA 1
ATOM 1497 C C . TYR A 1 188 ? -25.752 9.912 4.514 1.00 61.44 188 TYR A C 1
ATOM 1499 O O . TYR A 1 188 ? -25.870 10.535 3.458 1.00 61.44 188 TYR A O 1
ATOM 1507 N N . LEU A 1 189 ? -25.751 8.581 4.581 1.00 59.72 189 LEU A N 1
ATOM 1508 C CA . LEU A 1 189 ? -25.828 7.718 3.403 1.00 59.72 189 LEU A CA 1
ATOM 1509 C C . LEU A 1 189 ? -27.183 7.854 2.692 1.00 59.72 189 LEU A C 1
ATOM 1511 O O . LEU A 1 189 ? -27.220 7.881 1.466 1.00 59.72 189 LEU A O 1
ATOM 1515 N N . GLN A 1 190 ? -28.272 8.030 3.449 1.00 53.97 190 GLN A N 1
ATOM 1516 C CA . GLN A 1 190 ? -29.617 8.251 2.900 1.00 53.97 190 GLN A CA 1
ATOM 1517 C C . GLN A 1 190 ? -29.817 9.681 2.362 1.00 53.97 190 GLN A C 1
ATOM 1519 O O . GLN A 1 190 ? -30.485 9.869 1.348 1.00 53.97 190 GLN A O 1
ATOM 1524 N N . SER A 1 191 ? -29.193 10.698 2.973 1.00 51.12 191 SER A N 1
ATOM 1525 C CA . SER A 1 191 ? -29.263 12.082 2.465 1.00 51.12 191 SER A CA 1
ATOM 1526 C C . SER A 1 191 ? -28.534 12.289 1.128 1.00 51.12 191 SER A C 1
ATOM 1528 O O . SER A 1 191 ? -28.871 13.201 0.381 1.00 51.12 191 SER A O 1
ATOM 1530 N N . SER A 1 192 ? -27.559 11.430 0.803 1.00 50.75 192 SER A N 1
ATOM 1531 C CA . SER A 1 192 ? -26.793 11.488 -0.452 1.00 50.75 192 SER A CA 1
ATOM 1532 C C . SER A 1 192 ? -27.617 11.056 -1.676 1.00 50.75 192 SER A C 1
ATOM 1534 O O . SER A 1 192 ? -27.367 11.507 -2.793 1.00 50.75 192 SER A O 1
ATOM 1536 N N . THR A 1 193 ? -28.632 10.206 -1.481 1.00 52.72 193 THR A N 1
ATOM 1537 C CA . THR A 1 193 ? -29.527 9.754 -2.560 1.00 52.72 193 THR A CA 1
ATOM 1538 C C . THR A 1 193 ? -30.658 10.737 -2.864 1.00 52.72 193 THR A C 1
ATOM 1540 O O . THR A 1 193 ? -31.126 10.792 -4.002 1.00 52.72 193 THR A O 1
ATOM 1543 N N . ASP A 1 194 ? -31.040 11.575 -1.897 1.00 47.66 194 ASP A N 1
ATOM 1544 C CA . ASP A 1 194 ? -32.074 12.594 -2.068 1.00 47.66 194 ASP A CA 1
ATOM 1545 C C . ASP A 1 194 ? -31.451 13.960 -2.378 1.00 47.66 194 ASP A C 1
ATOM 1547 O O . ASP A 1 194 ? -31.041 14.709 -1.491 1.00 47.66 194 ASP A O 1
ATOM 1551 N N . LYS A 1 195 ? -31.458 14.343 -3.663 1.00 52.91 195 LYS A N 1
ATOM 1552 C CA . LYS A 1 195 ? -30.986 15.658 -4.157 1.00 52.91 195 LYS A CA 1
ATOM 1553 C C . LYS A 1 195 ? -31.662 16.874 -3.489 1.00 52.91 195 LYS A C 1
ATOM 1555 O O . LYS A 1 195 ? -31.228 18.001 -3.708 1.00 52.91 195 LYS A O 1
ATOM 1560 N N . SER A 1 196 ? -32.720 16.667 -2.703 1.00 48.38 196 SER A N 1
ATOM 1561 C CA . SER A 1 196 ? -33.501 17.696 -2.009 1.00 48.38 196 SER A CA 1
ATOM 1562 C C . SER A 1 196 ? -33.146 17.900 -0.528 1.00 48.38 196 SER A C 1
ATOM 1564 O O . SER A 1 196 ? -33.657 18.844 0.068 1.00 48.38 196 SER A O 1
ATOM 1566 N N . SER A 1 197 ? -32.287 17.068 0.075 1.00 48.22 197 SER A N 1
ATOM 1567 C CA . SER A 1 197 ? -31.982 17.104 1.520 1.00 48.22 197 SER A CA 1
ATOM 1568 C C . SER A 1 197 ? -30.519 17.463 1.809 1.00 48.22 197 SER A C 1
ATOM 1570 O O . SER A 1 197 ? -29.812 16.770 2.536 1.00 48.22 197 SER A O 1
ATOM 1572 N N . SER A 1 198 ? -30.044 18.592 1.276 1.00 49.19 198 SER A N 1
ATOM 1573 C CA . SER A 1 198 ? -28.689 19.112 1.537 1.00 49.19 198 SER A CA 1
ATOM 1574 C C . SER A 1 198 ? -28.482 19.657 2.964 1.00 49.19 198 SER A C 1
ATOM 1576 O O . SER A 1 198 ? -27.398 20.135 3.294 1.00 49.19 198 SER A O 1
ATOM 1578 N N . THR A 1 199 ? -29.508 19.621 3.819 1.00 48.94 199 THR A N 1
ATOM 1579 C CA . THR A 1 199 ? -29.539 20.267 5.144 1.00 48.94 199 THR A CA 1
ATOM 1580 C C . THR A 1 199 ? -29.124 19.372 6.315 1.00 48.94 199 THR A C 1
ATOM 1582 O O . THR A 1 199 ? -29.060 19.867 7.436 1.00 48.94 199 THR A O 1
ATOM 1585 N N . LEU A 1 200 ? -28.839 18.081 6.096 1.00 53.69 200 LEU A N 1
ATOM 1586 C CA . LEU A 1 200 ? -28.619 17.116 7.191 1.00 53.69 200 LEU A CA 1
ATOM 1587 C C . LEU A 1 200 ? -27.160 16.702 7.422 1.00 53.69 200 LEU A C 1
ATOM 1589 O O . LEU A 1 200 ? -26.861 16.060 8.424 1.00 53.69 200 LEU A O 1
ATOM 1593 N N . LEU A 1 201 ? -26.226 17.075 6.547 1.00 57.69 201 LEU A N 1
ATOM 1594 C CA . LEU A 1 201 ? -24.806 16.829 6.808 1.00 57.69 201 LEU A CA 1
ATOM 1595 C C . LEU A 1 201 ? -24.323 17.785 7.918 1.00 57.69 201 LEU A C 1
ATOM 1597 O O . LEU A 1 201 ? -24.578 18.985 7.818 1.00 57.69 201 LEU A O 1
ATOM 1601 N N . PRO A 1 202 ? -23.558 17.335 8.926 1.00 61.41 202 PRO A N 1
ATOM 1602 C CA . PRO A 1 202 ? -23.068 18.145 10.028 1.00 61.41 202 PRO A CA 1
ATOM 1603 C C . PRO A 1 202 ? -22.086 19.158 9.474 1.00 61.41 202 PRO A C 1
ATOM 1605 O O . PRO A 1 202 ? -21.341 18.871 8.531 1.00 61.41 202 PRO A O 1
ATOM 1608 N N . ASP A 1 203 ? -22.038 20.344 10.062 1.00 62.62 203 ASP A N 1
ATOM 1609 C CA . ASP A 1 203 ? -21.103 21.395 9.646 1.00 62.62 203 ASP A CA 1
ATOM 1610 C C . ASP A 1 203 ? -19.633 20.975 9.778 1.00 62.62 203 ASP A C 1
ATOM 1612 O O . ASP A 1 203 ? -18.747 21.566 9.156 1.00 62.62 203 ASP A O 1
ATOM 1616 N N . LYS A 1 204 ? -19.362 19.910 10.544 1.00 67.44 204 LYS A N 1
ATOM 1617 C CA . LYS A 1 204 ? -18.020 19.394 10.776 1.00 67.44 204 LYS A CA 1
ATOM 1618 C C . LYS A 1 204 ? -17.988 17.866 10.832 1.00 67.44 204 LYS A C 1
ATOM 1620 O O . LYS A 1 204 ? -18.512 17.264 11.762 1.00 67.44 204 LYS A O 1
ATOM 1625 N N . ILE A 1 205 ? -17.291 17.266 9.868 1.00 77.81 205 ILE A N 1
ATOM 1626 C CA . ILE A 1 205 ? -16.859 15.864 9.913 1.00 77.81 205 ILE A CA 1
ATOM 1627 C C . ILE A 1 205 ? -15.460 15.840 10.538 1.00 77.81 205 ILE A C 1
ATOM 1629 O O . ILE A 1 205 ? -14.565 16.554 10.072 1.00 77.81 205 ILE A O 1
ATOM 1633 N N . GLN A 1 206 ? -15.294 15.066 11.611 1.00 81.44 206 GLN A N 1
ATOM 1634 C CA . GLN A 1 206 ? -14.025 14.904 12.328 1.00 81.44 206 GLN A CA 1
ATOM 1635 C C . GLN A 1 206 ? -13.464 13.512 12.067 1.00 81.44 206 GLN A C 1
ATOM 1637 O O . GLN A 1 206 ? -14.214 12.537 12.031 1.00 81.44 206 GLN A O 1
ATOM 1642 N N . ALA A 1 207 ? -12.153 13.439 11.878 1.00 87.94 207 ALA A N 1
ATOM 1643 C CA . ALA A 1 207 ? -11.420 12.199 11.730 1.00 87.94 207 ALA A CA 1
ATOM 1644 C C . ALA A 1 207 ? -10.669 11.900 13.026 1.00 87.94 207 ALA A C 1
ATOM 1646 O O . ALA A 1 207 ? -9.846 12.686 13.493 1.00 87.94 207 ALA A O 1
ATOM 1647 N N . ILE A 1 208 ? -10.938 10.736 13.602 1.00 90.25 208 ILE A N 1
ATOM 1648 C CA . ILE A 1 208 ? -10.362 10.327 14.879 1.00 90.25 208 ILE A CA 1
ATOM 1649 C C . ILE A 1 208 ? -9.071 9.571 14.600 1.00 90.25 208 ILE A C 1
ATOM 1651 O O . ILE A 1 208 ? -9.077 8.572 13.881 1.00 90.25 208 ILE A O 1
ATOM 1655 N N . LYS A 1 209 ? -7.951 10.043 15.153 1.00 91.38 209 LYS A N 1
ATOM 1656 C CA . LYS A 1 209 ? -6.664 9.345 15.066 1.00 91.38 209 LYS A CA 1
ATOM 1657 C C . LYS A 1 209 ? -6.711 8.083 15.926 1.00 91.38 209 LYS A C 1
ATOM 1659 O O . LYS A 1 209 ? -6.832 8.178 17.144 1.00 91.38 209 LYS A O 1
ATOM 1664 N N . LEU A 1 210 ? -6.540 6.924 15.300 1.00 93.19 210 LEU A N 1
ATOM 1665 C CA . LEU A 1 210 ? -6.531 5.644 15.999 1.00 93.19 210 LEU A CA 1
ATOM 1666 C C . LEU A 1 210 ? -5.221 5.438 16.764 1.00 93.19 210 LEU A C 1
ATOM 1668 O O . LEU A 1 210 ? -4.126 5.668 16.238 1.00 93.19 210 LEU A O 1
ATOM 1672 N N . GLN A 1 211 ? -5.337 4.950 17.998 1.00 93.00 211 GLN A N 1
ATOM 1673 C CA . GLN A 1 211 ? -4.195 4.460 18.766 1.00 93.00 211 GLN A CA 1
ATOM 1674 C C . GLN A 1 211 ? -3.846 3.037 18.324 1.00 93.00 211 GLN A C 1
ATOM 1676 O O . GLN A 1 211 ? -4.738 2.224 18.086 1.00 93.00 211 GLN A O 1
ATOM 1681 N N . ILE A 1 212 ? -2.551 2.736 18.205 1.00 93.62 212 ILE A N 1
ATOM 1682 C CA . ILE A 1 212 ? -2.071 1.412 17.799 1.00 93.62 212 ILE A CA 1
ATOM 1683 C C . ILE A 1 212 ? -1.381 0.747 18.988 1.00 93.62 212 ILE A C 1
ATOM 1685 O O . ILE A 1 212 ? -0.370 1.240 19.484 1.00 93.62 212 ILE A O 1
ATOM 1689 N N . GLU A 1 213 ? -1.919 -0.388 19.419 1.00 94.00 213 GLU A N 1
ATOM 1690 C CA . GLU A 1 213 ? -1.353 -1.251 20.450 1.00 94.00 213 GLU A CA 1
ATOM 1691 C C . GLU A 1 213 ? -0.503 -2.364 19.821 1.00 94.00 213 GLU A C 1
ATOM 1693 O O . GLU A 1 213 ? -0.756 -2.815 18.700 1.00 94.00 213 GLU A O 1
ATOM 1698 N N . ASN A 1 214 ? 0.500 -2.834 20.568 1.00 92.50 214 ASN A N 1
ATOM 1699 C CA . ASN A 1 214 ? 1.415 -3.917 20.178 1.00 92.50 214 ASN A CA 1
ATOM 1700 C C . ASN A 1 214 ? 2.226 -3.661 18.894 1.00 92.50 214 ASN A C 1
ATOM 1702 O O . ASN A 1 214 ? 2.780 -4.590 18.312 1.00 92.50 214 ASN A O 1
ATOM 1706 N N . PHE A 1 215 ? 2.357 -2.403 18.475 1.00 90.81 215 PHE A N 1
ATOM 1707 C CA . PHE A 1 215 ? 3.168 -2.007 17.329 1.00 90.81 215 PHE A CA 1
ATOM 1708 C C . PHE A 1 215 ? 4.100 -0.862 17.706 1.00 90.81 215 PHE A C 1
ATOM 1710 O O . PHE A 1 215 ? 3.728 0.011 18.485 1.00 90.81 215 PHE A O 1
ATOM 1717 N N . LYS A 1 216 ? 5.312 -0.840 17.144 1.00 87.00 216 LYS A N 1
ATOM 1718 C CA . LYS A 1 216 ? 6.269 0.250 17.378 1.00 87.00 216 LYS A CA 1
ATOM 1719 C C . LYS A 1 216 ? 5.921 1.433 16.465 1.00 87.00 216 LYS A C 1
ATOM 1721 O O . LYS A 1 216 ? 6.128 1.301 15.258 1.00 87.00 216 LYS A O 1
ATOM 1726 N N . PRO A 1 217 ? 5.461 2.587 16.990 1.00 79.69 217 PRO A N 1
ATOM 1727 C CA . PRO A 1 217 ? 5.014 3.705 16.151 1.00 79.69 217 PRO A CA 1
ATOM 1728 C C . PRO A 1 217 ? 6.121 4.273 15.257 1.00 79.69 217 PRO A C 1
ATOM 1730 O O . PRO A 1 217 ? 5.859 4.696 14.138 1.00 79.69 217 PRO A O 1
ATOM 1733 N N . GLU A 1 218 ? 7.371 4.215 15.721 1.00 81.50 218 GLU A N 1
ATOM 1734 C CA . GLU A 1 218 ? 8.558 4.640 14.966 1.00 81.50 218 GLU A CA 1
ATOM 1735 C C . GLU A 1 218 ? 8.732 3.875 13.653 1.00 81.50 218 GLU A C 1
ATOM 1737 O O . GLU A 1 218 ? 9.300 4.407 12.706 1.00 81.50 218 GLU A O 1
ATOM 1742 N N . LYS A 1 219 ? 8.231 2.634 13.588 1.00 84.00 219 LYS A N 1
ATOM 1743 C CA . LYS A 1 219 ? 8.324 1.764 12.414 1.00 84.00 219 LYS A CA 1
ATOM 1744 C C . LYS A 1 219 ? 7.077 1.798 11.540 1.00 84.00 219 LYS A C 1
ATOM 1746 O O . LYS A 1 219 ? 6.861 0.870 10.761 1.00 84.00 219 LYS A O 1
ATOM 1751 N N . PHE A 1 220 ? 6.231 2.813 11.703 1.00 89.25 220 PHE A N 1
ATOM 1752 C CA . PHE A 1 220 ? 4.964 2.905 10.996 1.00 89.25 220 PHE A CA 1
ATOM 1753 C C . PHE A 1 220 ? 5.014 3.939 9.874 1.00 89.25 220 PHE A C 1
ATOM 1755 O O . PHE A 1 220 ? 5.293 5.118 10.085 1.00 89.25 220 PHE A O 1
ATOM 1762 N N . SER A 1 221 ? 4.716 3.493 8.662 1.00 89.50 221 SER A N 1
ATOM 1763 C CA . SER A 1 221 ? 4.718 4.296 7.444 1.00 89.50 221 SER A CA 1
ATOM 1764 C C . SER A 1 221 ? 3.659 3.719 6.499 1.00 89.50 221 SER A C 1
ATOM 1766 O O . SER A 1 221 ? 3.991 2.986 5.570 1.00 89.50 221 SER A O 1
ATOM 1768 N N . PRO A 1 222 ? 2.366 3.942 6.790 1.00 91.69 222 PRO A N 1
ATOM 1769 C CA . PRO A 1 222 ? 1.288 3.271 6.094 1.00 91.69 222 PRO A CA 1
ATOM 1770 C C . PRO A 1 222 ? 1.093 3.825 4.679 1.00 91.69 222 PRO A C 1
ATOM 1772 O O . PRO A 1 222 ? 1.108 5.041 4.478 1.00 91.69 222 PRO A O 1
ATOM 1775 N N . LEU A 1 223 ? 0.854 2.922 3.731 1.00 90.38 223 LEU A N 1
ATOM 1776 C CA . LEU A 1 223 ? 0.447 3.208 2.354 1.00 90.38 223 LEU A CA 1
ATOM 1777 C C . LEU A 1 223 ? -0.978 2.679 2.125 1.00 90.38 223 LEU A C 1
ATOM 1779 O O . LEU A 1 223 ? -1.901 3.127 2.817 1.00 90.38 223 LEU A O 1
ATOM 1783 N N . GLY A 1 224 ? -1.147 1.761 1.166 1.00 92.62 224 GLY A N 1
ATOM 1784 C CA . GLY A 1 224 ? -2.404 1.104 0.832 1.00 92.62 224 GLY A CA 1
ATOM 1785 C C . GLY A 1 224 ? -2.989 0.314 1.988 1.00 92.62 224 GLY A C 1
ATOM 1786 O O . GLY A 1 224 ? -2.264 -0.195 2.853 1.00 92.62 224 GLY A O 1
ATOM 1787 N N . LEU A 1 225 ? -4.315 0.244 2.016 1.00 95.25 225 LEU A N 1
ATOM 1788 C CA . LEU A 1 225 ? -5.047 -0.411 3.085 1.00 95.25 225 LEU A CA 1
ATOM 1789 C C . LEU A 1 225 ? -6.291 -1.103 2.536 1.00 95.25 225 LEU A C 1
ATOM 1791 O O . LEU A 1 225 ? -6.955 -0.592 1.644 1.00 95.25 225 LEU A O 1
ATOM 1795 N N . SER A 1 226 ? -6.643 -2.236 3.126 1.00 95.94 226 SER A N 1
ATOM 1796 C CA . SER A 1 226 ? -7.929 -2.876 2.878 1.00 95.94 226 SER A CA 1
ATOM 1797 C C . SER A 1 226 ? -8.463 -3.506 4.148 1.00 95.94 226 SER A C 1
ATOM 1799 O O . SER A 1 226 ? -7.712 -3.903 5.043 1.00 95.94 226 SER A O 1
ATOM 1801 N N . ALA A 1 227 ? -9.783 -3.561 4.241 1.00 94.81 227 ALA A N 1
ATOM 1802 C CA . ALA A 1 227 ? -10.485 -4.117 5.373 1.00 94.81 227 ALA A CA 1
ATOM 1803 C C . ALA A 1 227 ? -11.185 -5.419 4.992 1.00 94.81 227 ALA A C 1
ATOM 1805 O O . ALA A 1 227 ? -11.600 -5.637 3.857 1.00 94.81 227 ALA A O 1
ATOM 1806 N N . SER A 1 228 ? -11.342 -6.291 5.979 1.00 93.62 228 SER A N 1
ATOM 1807 C CA . SER A 1 228 ? -12.178 -7.478 5.868 1.00 93.62 228 SER A CA 1
ATOM 1808 C C . SER A 1 228 ? -12.875 -7.754 7.187 1.00 93.62 228 SER A C 1
ATOM 1810 O O . SER A 1 228 ? -12.396 -7.374 8.259 1.00 93.62 228 SER A O 1
ATOM 1812 N N . ILE A 1 229 ? -14.002 -8.451 7.108 1.00 91.38 229 ILE A N 1
ATOM 1813 C CA . ILE A 1 229 ? -14.708 -8.940 8.284 1.00 91.38 229 ILE A CA 1
ATOM 1814 C C . ILE A 1 229 ? -14.366 -10.406 8.468 1.00 91.38 229 ILE A C 1
ATOM 1816 O O . ILE A 1 229 ? -14.544 -11.238 7.580 1.00 91.38 229 ILE A O 1
ATOM 1820 N N . SER A 1 230 ? -13.832 -10.722 9.641 1.00 87.81 230 SER A N 1
ATOM 1821 C CA . SER A 1 230 ? -13.546 -12.099 10.015 1.00 87.81 230 SER A CA 1
ATOM 1822 C C . SER A 1 230 ? -14.837 -12.855 10.330 1.00 87.81 230 SER A C 1
ATOM 1824 O O . SER A 1 230 ? -15.842 -12.267 10.724 1.00 87.81 230 SER A O 1
ATOM 1826 N N . SER A 1 231 ? -14.782 -14.187 10.277 1.00 84.50 231 SER A N 1
ATOM 1827 C CA . SER A 1 231 ? -15.889 -15.067 10.682 1.00 84.50 231 SER A CA 1
ATOM 1828 C C . SER A 1 231 ? -16.397 -14.831 12.112 1.00 84.50 231 SER A C 1
ATOM 1830 O O . SER A 1 231 ? -17.522 -15.196 12.436 1.00 84.50 231 SER A O 1
ATOM 1832 N N . LYS A 1 232 ? -15.589 -14.200 12.975 1.00 85.44 232 LYS A N 1
ATOM 1833 C CA . LYS A 1 232 ? -15.958 -13.805 14.346 1.00 85.44 232 LYS A CA 1
ATOM 1834 C C . LYS A 1 232 ? -16.500 -12.372 14.433 1.00 85.44 232 LYS A C 1
ATOM 1836 O O . LYS A 1 232 ? -16.496 -11.793 15.515 1.00 85.44 232 LYS A O 1
ATOM 1841 N N . ASN A 1 233 ? -16.910 -11.788 13.308 1.00 87.62 233 ASN A N 1
ATOM 1842 C CA . ASN A 1 233 ? -17.403 -10.415 13.203 1.00 87.62 233 ASN A CA 1
ATOM 1843 C C . ASN A 1 233 ? -16.398 -9.364 13.714 1.00 87.62 233 ASN A C 1
ATOM 1845 O O . ASN A 1 233 ? -16.762 -8.356 14.318 1.00 87.62 233 ASN A O 1
ATOM 1849 N N . HIS A 1 234 ? -15.105 -9.631 13.522 1.00 90.56 234 HIS A N 1
ATOM 1850 C CA . HIS A 1 234 ? -14.040 -8.680 13.822 1.00 90.56 234 HIS A CA 1
ATOM 1851 C C . HIS A 1 234 ? -13.622 -7.966 12.542 1.00 90.56 234 HIS A C 1
ATOM 1853 O O . HIS A 1 234 ? -13.354 -8.631 11.542 1.00 90.56 234 HIS A O 1
ATOM 1859 N N . VAL A 1 235 ? -13.484 -6.644 12.601 1.00 93.94 235 VAL A N 1
ATOM 1860 C CA . VAL A 1 235 ? -12.921 -5.863 11.497 1.00 93.94 235 VAL A CA 1
ATOM 1861 C C . VAL A 1 235 ? -11.402 -5.978 11.535 1.00 93.94 235 VAL A C 1
ATOM 1863 O O . VAL A 1 235 ? -10.759 -5.622 12.528 1.00 93.94 235 VAL A O 1
ATOM 1866 N N . LEU A 1 236 ? -10.842 -6.527 10.463 1.00 95.31 236 LEU A N 1
ATOM 1867 C CA . LEU A 1 236 ? -9.412 -6.682 10.249 1.00 95.31 236 LEU A CA 1
ATOM 1868 C C . LEU A 1 236 ? -8.955 -5.694 9.186 1.00 95.31 236 LEU A C 1
ATOM 1870 O O . LEU A 1 236 ? -9.539 -5.637 8.108 1.00 95.31 236 LEU A O 1
ATOM 1874 N N . LEU A 1 237 ? -7.892 -4.959 9.480 1.00 95.81 237 LEU A N 1
ATOM 1875 C CA . LEU A 1 237 ? -7.255 -4.029 8.557 1.00 95.81 237 LEU A CA 1
ATOM 1876 C C . LEU A 1 237 ? -5.905 -4.583 8.139 1.00 95.81 237 LEU A C 1
ATOM 1878 O O . LEU A 1 237 ? -5.073 -4.898 8.986 1.00 95.81 237 LEU A O 1
ATOM 1882 N N . TYR A 1 238 ? -5.698 -4.670 6.836 1.00 96.75 238 TYR A N 1
ATOM 1883 C CA . TYR A 1 238 ? -4.449 -5.045 6.201 1.00 96.75 238 TYR A CA 1
ATOM 1884 C C . TYR A 1 238 ? -3.838 -3.766 5.658 1.00 96.75 238 TYR A C 1
ATOM 1886 O O . TYR A 1 238 ? -4.425 -3.121 4.795 1.00 96.75 238 TYR A O 1
ATOM 1894 N N . VAL A 1 239 ? -2.694 -3.371 6.204 1.00 96.06 239 VAL A N 1
ATOM 1895 C CA . VAL A 1 239 ? -2.082 -2.074 5.923 1.00 96.06 239 VAL A CA 1
ATOM 1896 C C . VAL A 1 239 ? -0.670 -2.302 5.424 1.00 96.06 239 VAL A C 1
ATOM 1898 O O . VAL A 1 239 ? 0.148 -2.906 6.118 1.00 96.06 239 VAL A O 1
ATOM 1901 N N . ILE A 1 240 ? -0.367 -1.805 4.232 1.00 95.25 240 ILE A N 1
ATOM 1902 C CA . ILE A 1 240 ? 0.994 -1.805 3.706 1.00 95.25 240 ILE A CA 1
ATOM 1903 C C . ILE A 1 240 ? 1.829 -0.842 4.543 1.00 95.25 240 ILE A C 1
ATOM 1905 O O . ILE A 1 240 ? 1.453 0.312 4.728 1.00 95.25 240 ILE A O 1
ATOM 1909 N N . ASN A 1 241 ? 2.973 -1.308 5.027 1.00 92.75 241 ASN A N 1
ATOM 1910 C CA . ASN A 1 241 ? 3.924 -0.526 5.796 1.00 92.75 241 ASN A CA 1
ATOM 1911 C C . ASN A 1 241 ? 5.245 -0.374 5.026 1.00 92.75 241 ASN A C 1
ATOM 1913 O O . ASN A 1 241 ? 5.964 -1.344 4.780 1.00 92.75 241 ASN A O 1
ATOM 1917 N N . ASP A 1 242 ? 5.566 0.871 4.682 1.00 87.75 242 ASP A N 1
ATOM 1918 C CA . ASP A 1 242 ? 6.754 1.318 3.951 1.00 87.75 242 ASP A CA 1
ATOM 1919 C C . ASP A 1 242 ? 7.760 2.007 4.873 1.00 87.75 242 ASP A C 1
ATOM 1921 O O . ASP A 1 242 ? 8.134 3.177 4.713 1.00 87.75 242 ASP A O 1
ATOM 1925 N N . PHE A 1 243 ? 8.131 1.308 5.942 1.00 82.62 243 PHE A N 1
ATOM 1926 C CA . PHE A 1 243 ? 9.098 1.846 6.889 1.00 82.62 243 PHE A CA 1
ATOM 1927 C C . PHE A 1 243 ? 10.509 1.850 6.300 1.00 82.62 243 PHE A C 1
ATOM 1929 O O . PHE A 1 243 ? 11.216 2.853 6.399 1.00 82.62 243 PHE A O 1
ATOM 1936 N N . ASP A 1 244 ? 10.890 0.751 5.649 1.00 76.25 244 ASP A N 1
ATOM 1937 C CA . ASP A 1 244 ? 12.231 0.555 5.123 1.00 76.25 244 ASP A CA 1
ATOM 1938 C C . ASP A 1 244 ? 12.206 0.199 3.632 1.00 76.25 244 ASP A C 1
ATOM 1940 O O . ASP A 1 244 ? 12.031 -0.958 3.235 1.00 76.25 244 ASP A O 1
ATOM 1944 N N . SER A 1 245 ? 12.429 1.222 2.806 1.00 66.81 245 SER A N 1
ATOM 1945 C CA . SER A 1 245 ? 12.443 1.111 1.347 1.00 66.81 245 SER A CA 1
ATOM 1946 C C . SER A 1 245 ? 13.527 0.164 0.819 1.00 66.81 245 SER A C 1
ATOM 1948 O O . SER A 1 245 ? 13.442 -0.276 -0.321 1.00 66.81 245 SER A O 1
ATOM 1950 N N . TYR A 1 246 ? 14.558 -0.166 1.607 1.00 68.69 246 TYR A N 1
ATOM 1951 C CA . TYR A 1 246 ? 15.637 -1.055 1.164 1.00 68.69 246 TYR A CA 1
ATOM 1952 C C . TYR A 1 246 ? 15.375 -2.519 1.519 1.00 68.69 246 TYR A C 1
ATOM 1954 O O . TYR A 1 246 ? 15.679 -3.411 0.725 1.00 68.69 246 TYR A O 1
ATOM 1962 N N . PHE A 1 247 ? 14.790 -2.783 2.689 1.00 69.88 247 PHE A N 1
ATOM 1963 C CA . PHE A 1 247 ? 14.545 -4.151 3.158 1.00 69.88 247 PHE A CA 1
ATOM 1964 C C . PHE A 1 247 ? 13.207 -4.724 2.660 1.00 69.88 247 PHE A C 1
ATOM 1966 O O . PHE A 1 247 ? 13.023 -5.947 2.614 1.00 69.88 247 PHE A O 1
ATOM 1973 N N . GLY A 1 248 ? 12.336 -3.867 2.130 1.00 77.31 248 GLY A N 1
ATOM 1974 C CA . GLY A 1 248 ? 11.074 -4.239 1.507 1.00 77.31 248 GLY A CA 1
ATOM 1975 C C . GLY A 1 248 ? 9.888 -4.018 2.429 1.00 77.31 248 GLY A C 1
ATOM 1976 O O . GLY A 1 248 ? 10.010 -3.961 3.653 1.00 77.31 248 GLY A O 1
ATOM 1977 N N . GLN A 1 249 ? 8.729 -3.897 1.801 1.00 91.38 249 GLN A N 1
ATOM 1978 C CA . GLN A 1 249 ? 7.498 -3.523 2.473 1.00 91.38 249 GLN A CA 1
ATOM 1979 C C . GLN A 1 249 ? 6.813 -4.734 3.095 1.00 91.38 249 GLN A C 1
ATOM 1981 O O . GLN A 1 249 ? 6.994 -5.883 2.677 1.00 91.38 249 GLN A O 1
ATOM 1986 N N . THR A 1 250 ? 6.023 -4.465 4.124 1.00 94.31 250 THR A N 1
ATOM 1987 C CA . THR A 1 250 ? 5.277 -5.481 4.866 1.00 94.31 250 THR A CA 1
ATOM 1988 C C . THR A 1 250 ? 3.795 -5.166 4.833 1.00 94.31 250 THR A C 1
ATOM 1990 O O . THR A 1 250 ? 3.402 -4.033 4.573 1.00 94.31 250 THR A O 1
ATOM 1993 N N . ILE A 1 251 ? 2.964 -6.171 5.094 1.00 95.44 251 ILE A N 1
ATOM 1994 C CA . ILE A 1 251 ? 1.538 -5.963 5.340 1.00 95.44 251 ILE A CA 1
ATOM 1995 C C . ILE A 1 251 ? 1.293 -6.236 6.816 1.00 95.44 251 ILE A C 1
ATOM 1997 O O . ILE A 1 251 ? 1.479 -7.352 7.302 1.00 95.44 251 ILE A O 1
ATOM 2001 N N . GLU A 1 252 ? 0.914 -5.196 7.541 1.00 95.88 252 GLU A N 1
ATOM 2002 C CA . GLU A 1 252 ? 0.581 -5.254 8.955 1.00 95.88 252 GLU A CA 1
ATOM 2003 C C . GLU A 1 252 ? -0.916 -5.511 9.102 1.00 95.88 252 GLU A C 1
ATOM 2005 O O . GLU A 1 252 ? -1.737 -4.808 8.511 1.00 95.88 252 GLU A O 1
ATOM 2010 N N . VAL A 1 253 ? -1.271 -6.528 9.885 1.00 95.81 253 VAL A N 1
ATOM 2011 C CA . VAL A 1 253 ? -2.668 -6.892 10.128 1.00 95.81 253 VAL A CA 1
ATOM 2012 C C . VAL A 1 253 ? -3.076 -6.397 11.504 1.00 95.81 253 VAL A C 1
ATOM 2014 O O . VAL A 1 253 ? -2.496 -6.799 12.516 1.00 95.81 253 VAL A O 1
ATOM 2017 N N . PHE A 1 254 ? -4.103 -5.558 11.547 1.00 96.31 254 PHE A N 1
ATOM 2018 C CA . PHE A 1 254 ? -4.660 -4.996 12.768 1.00 96.31 254 PHE A CA 1
ATOM 2019 C C . PHE A 1 254 ? -6.091 -5.472 12.988 1.00 96.31 254 PHE A C 1
ATOM 2021 O O . PHE A 1 254 ? -6.869 -5.591 12.047 1.00 96.31 254 PHE A O 1
ATOM 2028 N N . LYS A 1 255 ? -6.466 -5.683 14.247 1.00 95.69 255 LYS A N 1
ATOM 2029 C CA . LYS A 1 255 ? -7.862 -5.785 14.666 1.00 95.69 255 LYS A CA 1
ATOM 2030 C C . LYS A 1 255 ? -8.349 -4.406 15.084 1.00 95.69 255 LYS A C 1
ATOM 2032 O O . LYS A 1 255 ? -7.764 -3.809 15.986 1.00 95.69 255 LYS A O 1
ATOM 2037 N N . TYR A 1 256 ? -9.440 -3.944 14.490 1.00 96.38 256 TYR A N 1
ATOM 2038 C CA . TYR A 1 256 ? -10.103 -2.722 14.925 1.00 96.38 256 TYR A CA 1
ATOM 2039 C C . TYR A 1 256 ? -11.075 -3.001 16.073 1.00 96.38 256 TYR A C 1
ATOM 2041 O O . TYR A 1 256 ? -11.918 -3.901 16.002 1.00 96.38 256 TYR A O 1
ATOM 2049 N N . LEU A 1 257 ? -10.938 -2.230 17.151 1.00 95.25 257 LEU A N 1
ATOM 2050 C CA . LEU A 1 257 ? -11.848 -2.228 18.286 1.00 95.25 257 LEU A CA 1
ATOM 2051 C C . LEU A 1 257 ? -12.668 -0.947 18.260 1.00 95.25 257 LEU A C 1
ATOM 2053 O O . LEU A 1 257 ? -12.230 0.092 18.741 1.00 95.25 257 LEU A O 1
ATOM 2057 N N . GLN A 1 258 ? -13.879 -1.050 17.715 1.00 91.31 258 GLN A N 1
ATOM 2058 C CA . GLN A 1 258 ? -14.765 0.094 17.511 1.00 91.31 258 GLN A CA 1
ATOM 2059 C C . GLN A 1 258 ? -15.093 0.851 18.804 1.00 91.31 258 GLN A C 1
ATOM 2061 O O . GLN A 1 258 ? -15.125 2.071 18.793 1.00 91.31 258 GLN A O 1
ATOM 2066 N N . LYS A 1 259 ? -15.298 0.143 19.924 1.00 91.00 259 LYS A N 1
ATOM 2067 C CA . LYS A 1 259 ? -15.651 0.769 21.213 1.00 91.00 259 LYS A CA 1
ATOM 2068 C C . LYS A 1 259 ? -14.535 1.626 21.805 1.00 91.00 259 LYS A C 1
ATOM 2070 O O . LYS A 1 259 ? -14.826 2.611 22.469 1.00 91.00 259 LYS A O 1
ATOM 2075 N N . ASP A 1 260 ? -13.291 1.221 21.574 1.00 93.00 260 ASP A N 1
ATOM 2076 C CA . ASP A 1 260 ? -12.108 1.850 22.163 1.00 93.00 260 ASP A CA 1
ATOM 2077 C C . ASP A 1 260 ? -11.352 2.713 21.136 1.00 93.00 260 ASP A C 1
ATOM 2079 O O . ASP A 1 260 ? -10.286 3.235 21.449 1.00 93.00 260 ASP A O 1
ATOM 2083 N N . GLU A 1 261 ? -11.854 2.795 19.896 1.00 93.06 261 GLU A N 1
ATOM 2084 C CA . GLU A 1 261 ? -11.248 3.520 18.769 1.00 93.06 261 GLU A CA 1
ATOM 2085 C C . GLU A 1 261 ? -9.743 3.238 18.610 1.00 93.06 261 GLU A C 1
ATOM 2087 O O . GLU A 1 261 ? -8.910 4.127 18.405 1.00 93.06 261 GLU A O 1
ATOM 2092 N N . LYS A 1 262 ? -9.385 1.952 18.691 1.00 95.25 262 LYS A N 1
ATOM 2093 C CA . LYS A 1 262 ? -7.991 1.499 18.652 1.00 95.25 262 LYS A CA 1
ATOM 2094 C C . LYS A 1 262 ? -7.760 0.321 17.720 1.00 95.25 262 LYS A C 1
ATOM 2096 O O . LYS A 1 262 ? -8.669 -0.442 17.383 1.00 95.25 262 LYS A O 1
ATOM 2101 N N . LEU A 1 263 ? -6.504 0.172 17.322 1.00 96.56 263 LEU A N 1
ATOM 2102 C CA . LEU A 1 263 ? -5.990 -0.922 16.514 1.00 96.56 263 LEU A CA 1
ATOM 2103 C C . LEU A 1 263 ? -5.081 -1.792 17.362 1.00 96.56 263 LEU A C 1
ATOM 2105 O O . LEU A 1 263 ? -4.103 -1.311 17.921 1.00 96.56 263 LEU A O 1
ATOM 2109 N N . ILE A 1 264 ? -5.366 -3.086 17.405 1.00 96.50 264 ILE A N 1
ATOM 2110 C CA . ILE A 1 264 ? -4.462 -4.070 17.993 1.00 96.50 264 ILE A CA 1
ATOM 2111 C C . ILE A 1 264 ? -3.693 -4.723 16.859 1.00 96.50 264 ILE A C 1
ATOM 2113 O O . ILE A 1 264 ? -4.297 -5.370 16.001 1.00 96.50 264 ILE A O 1
ATOM 2117 N N . HIS A 1 265 ? -2.369 -4.585 16.852 1.00 96.81 265 HIS A N 1
ATOM 2118 C CA . HIS A 1 265 ? -1.532 -5.336 15.921 1.00 96.81 265 HIS A CA 1
ATOM 2119 C C . HIS A 1 265 ? -1.620 -6.831 16.212 1.00 96.81 265 HIS A C 1
ATOM 2121 O O . HIS A 1 265 ? -1.459 -7.266 17.353 1.00 96.81 265 HIS A O 1
ATOM 2127 N N . LEU A 1 266 ? -1.917 -7.611 15.175 1.00 95.00 266 LEU A N 1
ATOM 2128 C CA . LEU A 1 266 ? -2.019 -9.063 15.266 1.00 95.00 266 LEU A CA 1
ATOM 2129 C C . LEU A 1 266 ? -0.757 -9.740 14.743 1.00 95.00 266 LEU A C 1
ATOM 2131 O O . LEU A 1 266 ? -0.279 -10.696 15.350 1.00 95.00 266 LEU A O 1
ATOM 2135 N N . LYS A 1 267 ? -0.261 -9.297 13.583 1.00 94.88 267 LYS A N 1
ATOM 2136 C CA . LYS A 1 267 ? 0.888 -9.907 12.905 1.00 94.88 267 LYS A CA 1
ATOM 2137 C C . LYS A 1 267 ? 1.417 -9.043 11.768 1.00 94.88 267 LYS A C 1
ATOM 2139 O O . LYS A 1 267 ? 0.704 -8.213 11.207 1.00 94.88 267 LYS A O 1
ATOM 2144 N N . THR A 1 268 ? 2.647 -9.354 11.377 1.00 95.00 268 THR A N 1
ATOM 2145 C CA . THR A 1 268 ? 3.323 -8.811 10.199 1.00 95.00 268 THR A CA 1
ATOM 2146 C C . THR A 1 268 ? 3.458 -9.897 9.138 1.00 95.00 268 THR A C 1
ATOM 2148 O O . THR A 1 268 ? 4.092 -10.925 9.383 1.00 95.00 268 THR A O 1
ATOM 2151 N N . ILE A 1 269 ? 2.913 -9.665 7.947 1.00 94.81 269 ILE A N 1
ATOM 2152 C CA . ILE A 1 269 ? 3.084 -10.533 6.782 1.00 94.81 269 ILE A CA 1
ATOM 2153 C C . ILE A 1 269 ? 4.245 -9.985 5.953 1.00 94.81 269 ILE A C 1
ATOM 2155 O O . ILE A 1 269 ? 4.224 -8.842 5.490 1.00 94.81 269 ILE A O 1
ATOM 2159 N N . LYS A 1 270 ? 5.273 -10.815 5.770 1.00 93.06 270 LYS A N 1
ATOM 2160 C CA . LYS A 1 270 ? 6.435 -10.514 4.930 1.00 93.06 270 LYS A CA 1
ATOM 2161 C C . LYS A 1 270 ? 6.527 -11.543 3.825 1.00 93.06 270 LYS A C 1
ATOM 2163 O O . LYS A 1 270 ? 6.349 -12.733 4.071 1.00 93.06 270 LYS A O 1
ATOM 2168 N N . ASN A 1 271 ? 6.862 -11.092 2.628 1.00 92.75 271 ASN A N 1
ATOM 2169 C CA . ASN A 1 271 ? 7.085 -11.975 1.502 1.00 92.75 271 ASN A CA 1
ATOM 2170 C C . ASN A 1 271 ? 8.231 -11.434 0.641 1.00 92.75 271 ASN A C 1
ATOM 2172 O O . ASN A 1 271 ? 8.442 -10.224 0.559 1.00 92.75 271 ASN A O 1
ATOM 2176 N N . ARG A 1 272 ? 8.979 -12.336 0.000 1.00 91.44 272 ARG A N 1
ATOM 2177 C CA . ARG A 1 272 ? 10.027 -11.974 -0.955 1.00 91.44 272 ARG A CA 1
ATOM 2178 C C . ARG A 1 272 ? 9.465 -11.186 -2.137 1.00 91.44 272 ARG A C 1
ATOM 2180 O O . ARG A 1 272 ? 10.165 -10.317 -2.639 1.00 91.44 272 ARG A O 1
ATOM 2187 N N . ASP A 1 273 ? 8.235 -11.453 -2.552 1.00 91.88 273 ASP A N 1
ATOM 2188 C CA . ASP A 1 273 ? 7.629 -10.792 -3.705 1.00 91.88 273 ASP A CA 1
ATOM 2189 C C . ASP A 1 273 ? 7.113 -9.384 -3.371 1.00 91.88 273 ASP A C 1
ATOM 2191 O O . ASP A 1 273 ? 6.772 -8.633 -4.275 1.00 91.88 273 ASP A O 1
ATOM 2195 N N . PHE A 1 274 ? 7.111 -8.967 -2.100 1.00 92.38 274 PHE A N 1
ATOM 2196 C CA . PHE A 1 274 ? 6.731 -7.609 -1.691 1.00 92.38 274 PHE A CA 1
ATOM 2197 C C . PHE A 1 274 ? 7.912 -6.652 -1.895 1.00 92.38 274 PHE A C 1
ATOM 2199 O O . PHE A 1 274 ? 8.709 -6.383 -0.990 1.00 92.38 274 PHE A O 1
ATOM 2206 N N . GLN A 1 275 ? 8.073 -6.204 -3.139 1.00 89.50 275 GLN A N 1
ATOM 2207 C CA . GLN A 1 275 ? 9.183 -5.351 -3.563 1.00 89.50 275 GLN A CA 1
ATOM 2208 C C . GLN A 1 275 ? 8.820 -3.868 -3.461 1.00 89.50 275 GLN A C 1
ATOM 2210 O O . GLN A 1 275 ? 9.589 -3.088 -2.911 1.00 89.50 275 GLN A O 1
ATOM 2215 N N . SER A 1 276 ? 7.646 -3.486 -3.960 1.00 90.38 276 SER A N 1
ATOM 2216 C CA . SER A 1 276 ? 7.172 -2.103 -3.997 1.00 90.38 276 SER A CA 1
ATOM 2217 C C . SER A 1 276 ? 5.641 -2.062 -4.029 1.00 90.38 276 SER A C 1
ATOM 2219 O O . SER A 1 276 ? 5.039 -1.509 -4.952 1.00 90.38 276 SER A O 1
ATOM 2221 N N . LEU A 1 277 ? 5.024 -2.685 -3.031 1.00 92.31 277 LEU A N 1
ATOM 2222 C CA . LEU A 1 277 ? 3.607 -2.604 -2.728 1.00 92.31 277 LEU A CA 1
ATOM 2223 C C . LEU A 1 277 ? 3.093 -1.160 -2.683 1.00 92.31 277 LEU A C 1
ATOM 2225 O O . LEU A 1 277 ? 3.634 -0.291 -1.995 1.00 92.31 277 LEU A O 1
ATOM 2229 N N . ILE A 1 278 ? 2.002 -0.933 -3.402 1.00 90.88 278 ILE A N 1
ATOM 2230 C CA . ILE A 1 278 ? 1.297 0.347 -3.434 1.00 90.88 278 ILE A CA 1
ATOM 2231 C C . ILE A 1 278 ? -0.091 0.218 -2.818 1.00 90.88 278 ILE A C 1
ATOM 2233 O O . ILE A 1 278 ? -0.461 1.037 -1.979 1.00 90.88 278 ILE A O 1
ATOM 2237 N N . ASP A 1 279 ? -0.790 -0.870 -3.151 1.00 93.12 279 ASP A N 1
ATOM 2238 C CA . ASP A 1 279 ? -2.121 -1.162 -2.645 1.00 93.12 279 ASP A CA 1
ATOM 2239 C C . ASP A 1 279 ? -2.359 -2.664 -2.431 1.00 93.12 279 ASP A C 1
ATOM 2241 O O . ASP A 1 279 ? -1.638 -3.519 -2.962 1.00 93.12 279 ASP A O 1
ATOM 2245 N N . VAL A 1 280 ? -3.351 -2.977 -1.599 1.00 95.31 280 VAL A N 1
ATOM 2246 C CA . VAL A 1 280 ? -3.746 -4.333 -1.215 1.00 95.31 280 VAL A CA 1
ATOM 2247 C C . VAL A 1 280 ? -5.265 -4.431 -1.184 1.00 95.31 280 VAL A C 1
ATOM 2249 O O . VAL A 1 280 ? -5.928 -3.541 -0.671 1.00 95.31 280 VAL A O 1
ATOM 2252 N N . LYS A 1 281 ? -5.828 -5.542 -1.666 1.00 95.62 281 LYS A N 1
ATOM 2253 C CA . LYS A 1 281 ? -7.256 -5.844 -1.542 1.00 95.62 281 LYS A CA 1
ATOM 2254 C C . LYS A 1 281 ? -7.482 -7.240 -0.992 1.00 95.62 281 LYS A C 1
ATOM 2256 O O . LYS A 1 281 ? -7.073 -8.235 -1.591 1.00 95.62 281 LYS A O 1
ATOM 2261 N N . VAL A 1 282 ? -8.140 -7.313 0.159 1.00 94.62 282 VAL A N 1
ATOM 2262 C CA . VAL A 1 282 ? -8.386 -8.574 0.863 1.00 94.62 282 VAL A CA 1
ATOM 2263 C C . VAL A 1 282 ? -9.578 -9.301 0.248 1.00 94.62 282 VAL A C 1
ATOM 2265 O O . VAL A 1 282 ? -10.596 -8.694 -0.077 1.00 94.62 282 VAL A O 1
ATOM 2268 N N . VAL A 1 283 ? -9.449 -10.617 0.093 1.00 90.81 283 VAL A N 1
ATOM 2269 C CA . VAL A 1 283 ? -10.549 -11.496 -0.309 1.00 90.81 283 VAL A CA 1
ATOM 2270 C C . VAL A 1 283 ? -11.401 -11.780 0.928 1.00 90.81 283 VAL A C 1
ATOM 2272 O O . VAL A 1 283 ? -10.887 -12.148 1.987 1.00 90.81 283 VAL A O 1
ATOM 2275 N N . ALA A 1 284 ? -12.705 -11.540 0.815 1.00 68.38 284 ALA A N 1
ATOM 2276 C CA . ALA A 1 284 ? -13.640 -11.540 1.934 1.00 68.38 284 ALA A CA 1
ATOM 2277 C C . ALA A 1 284 ? -13.892 -12.954 2.490 1.00 68.38 284 ALA A C 1
ATOM 2279 O O . ALA A 1 284 ? -14.855 -13.596 2.092 1.00 68.38 284 ALA A O 1
ATOM 2280 N N . ASP A 1 285 ? -13.024 -13.457 3.380 1.00 66.62 285 ASP A N 1
ATOM 2281 C CA . ASP A 1 285 ? -13.242 -14.724 4.118 1.00 66.62 285 ASP A CA 1
ATOM 2282 C C . ASP A 1 285 ? -12.185 -15.070 5.203 1.00 66.62 285 ASP A C 1
ATOM 2284 O O . ASP A 1 285 ? -12.090 -16.209 5.664 1.00 66.62 285 ASP A O 1
ATOM 2288 N N . GLY A 1 286 ? -11.415 -14.099 5.708 1.00 62.31 286 GLY A N 1
ATOM 2289 C CA . GLY A 1 286 ? -10.638 -14.273 6.950 1.00 62.31 286 GLY A CA 1
ATOM 2290 C C . GLY A 1 286 ? -9.441 -15.239 6.888 1.00 62.31 286 GLY A C 1
ATOM 2291 O O . GLY A 1 286 ? -8.957 -15.665 7.936 1.00 62.31 286 GLY A O 1
ATOM 2292 N N . GLY A 1 287 ? -8.949 -15.571 5.689 1.00 77.31 287 GLY A N 1
ATOM 2293 C CA . GLY A 1 287 ? -7.831 -16.501 5.467 1.00 77.31 287 GLY A CA 1
ATOM 2294 C C . GLY A 1 287 ? -6.476 -15.866 5.126 1.00 77.31 287 GLY A C 1
ATOM 2295 O O . GLY A 1 287 ? -5.645 -16.548 4.542 1.00 77.31 287 GLY A O 1
ATOM 2296 N N . ASP A 1 288 ? -6.260 -14.575 5.412 1.00 89.69 288 ASP A N 1
ATOM 2297 C CA . ASP A 1 288 ? -5.103 -13.796 4.916 1.00 89.69 288 ASP A CA 1
ATOM 2298 C C . ASP A 1 288 ? -4.899 -13.893 3.402 1.00 89.69 288 ASP A C 1
ATOM 2300 O O . ASP A 1 288 ? -3.772 -13.863 2.912 1.00 89.69 288 ASP A O 1
ATOM 2304 N N . ARG A 1 289 ? -5.992 -14.020 2.655 1.00 93.56 289 ARG A N 1
ATOM 2305 C CA . ARG A 1 289 ? -5.944 -14.061 1.201 1.00 93.56 289 ARG A CA 1
ATOM 2306 C C . ARG A 1 289 ? -6.171 -12.672 0.661 1.00 93.56 289 ARG A C 1
ATOM 2308 O O . ARG A 1 289 ? -7.164 -12.036 1.002 1.00 93.56 289 ARG A O 1
ATOM 2315 N N . PHE A 1 290 ? -5.259 -12.195 -0.166 1.00 95.69 290 PHE A N 1
ATOM 2316 C CA . PHE A 1 290 ? -5.361 -10.858 -0.725 1.00 95.69 290 PHE A CA 1
ATOM 2317 C C . PHE A 1 290 ? -4.633 -10.758 -2.054 1.00 95.69 290 PHE A C 1
ATOM 2319 O O . PHE A 1 290 ? -3.692 -11.502 -2.343 1.00 95.69 290 PHE A O 1
ATOM 2326 N N . PHE A 1 291 ? -5.070 -9.788 -2.839 1.00 96.12 291 PHE A N 1
ATOM 2327 C CA . PHE A 1 291 ? -4.317 -9.273 -3.961 1.00 96.12 291 PHE A CA 1
ATOM 2328 C C . PHE A 1 291 ? -3.469 -8.104 -3.488 1.00 96.12 291 PHE A C 1
ATOM 2330 O O . PHE A 1 291 ? -3.923 -7.291 -2.690 1.00 96.12 291 PHE A O 1
ATOM 2337 N N . ALA A 1 292 ? -2.237 -8.022 -3.960 1.00 95.62 292 ALA A N 1
ATOM 2338 C CA . ALA A 1 292 ? -1.351 -6.910 -3.679 1.00 95.62 292 ALA A CA 1
ATOM 2339 C C . ALA A 1 292 ? -0.690 -6.455 -4.972 1.00 95.62 292 ALA A C 1
ATOM 2341 O O . ALA A 1 292 ? -0.367 -7.266 -5.841 1.00 95.62 292 ALA A O 1
ATOM 2342 N N . VAL A 1 293 ? -0.496 -5.153 -5.099 1.00 94.56 293 VAL A N 1
ATOM 2343 C CA . VAL A 1 293 ? 0.024 -4.537 -6.315 1.00 94.56 293 VAL A CA 1
ATOM 2344 C C . VAL A 1 293 ? 1.425 -4.032 -6.029 1.00 94.56 293 VAL A C 1
ATOM 2346 O O . VAL A 1 293 ? 1.587 -3.134 -5.209 1.00 94.56 293 VAL A O 1
ATOM 2349 N N . ASN A 1 294 ? 2.436 -4.570 -6.711 1.00 92.88 294 ASN A N 1
ATOM 2350 C CA . ASN A 1 294 ? 3.738 -3.918 -6.784 1.00 92.88 294 ASN A CA 1
ATOM 2351 C C . ASN A 1 294 ? 3.723 -2.890 -7.913 1.00 92.88 294 ASN A C 1
ATOM 2353 O O . ASN A 1 294 ? 3.466 -3.241 -9.065 1.00 92.88 294 ASN A O 1
ATOM 2357 N N . ASN A 1 295 ? 4.072 -1.648 -7.598 1.00 89.12 295 ASN A N 1
ATOM 2358 C CA . ASN A 1 295 ? 4.222 -0.598 -8.600 1.00 89.12 295 ASN A CA 1
ATOM 2359 C C . ASN A 1 295 ? 5.547 -0.715 -9.371 1.00 89.12 295 ASN A C 1
ATOM 2361 O O . ASN A 1 295 ? 5.591 -0.433 -10.560 1.00 89.12 295 ASN A O 1
ATOM 2365 N N . PHE A 1 296 ? 6.608 -1.168 -8.699 1.00 89.00 296 PHE A N 1
ATOM 2366 C CA . PHE A 1 296 ? 7.953 -1.308 -9.262 1.00 89.00 296 PHE A CA 1
ATOM 2367 C C . PHE A 1 296 ? 8.529 -2.699 -8.999 1.00 89.00 296 PHE A C 1
ATOM 2369 O O . PHE A 1 296 ? 8.137 -3.378 -8.044 1.00 89.00 296 PHE A O 1
ATOM 2376 N N . TYR A 1 297 ? 9.497 -3.108 -9.820 1.00 88.12 297 TYR A N 1
ATOM 2377 C CA . TYR A 1 297 ? 10.188 -4.385 -9.644 1.00 88.12 297 TYR A CA 1
ATOM 2378 C C . TYR A 1 297 ? 11.294 -4.274 -8.586 1.00 88.12 297 TYR A C 1
ATOM 2380 O O . TYR A 1 297 ? 11.446 -5.157 -7.740 1.00 88.12 297 TYR A O 1
ATOM 2388 N N . PHE A 1 298 ? 12.053 -3.178 -8.597 1.00 87.81 298 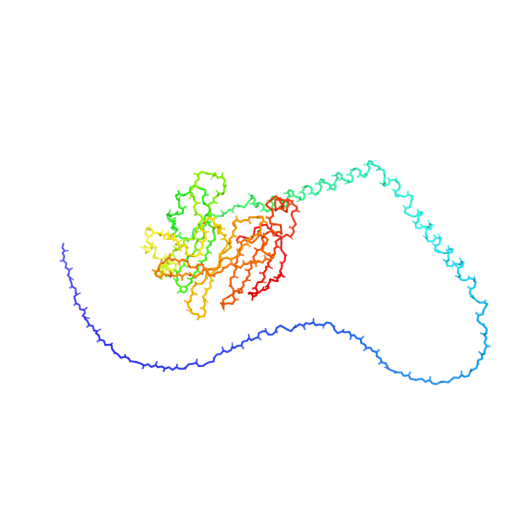PHE A N 1
ATOM 2389 C CA . PHE A 1 298 ? 13.105 -2.907 -7.629 1.00 87.81 298 PHE A CA 1
ATOM 2390 C C . PHE A 1 298 ? 12.564 -2.234 -6.362 1.00 87.81 298 PHE A C 1
ATOM 2392 O O . PHE A 1 298 ? 11.771 -1.297 -6.405 1.00 87.81 298 PHE A O 1
ATOM 2399 N N . LYS A 1 299 ? 13.100 -2.652 -5.210 1.00 86.56 299 LYS A N 1
ATOM 2400 C CA . LYS A 1 299 ? 12.930 -1.980 -3.907 1.00 86.56 299 LYS A CA 1
ATOM 2401 C C . LYS A 1 299 ? 13.638 -0.626 -3.839 1.00 86.56 299 LYS A C 1
ATOM 2403 O O . LYS A 1 299 ? 13.149 0.322 -3.240 1.00 86.56 299 LYS A O 1
ATOM 2408 N N . ASN A 1 300 ? 14.827 -0.542 -4.438 1.00 85.06 300 ASN A N 1
ATOM 2409 C CA . ASN A 1 300 ? 15.695 0.622 -4.298 1.00 85.06 300 ASN A CA 1
ATOM 2410 C C . ASN A 1 300 ? 15.104 1.839 -5.044 1.00 85.06 300 ASN A C 1
ATOM 2412 O O . ASN A 1 300 ? 14.985 1.770 -6.269 1.00 85.06 300 ASN A O 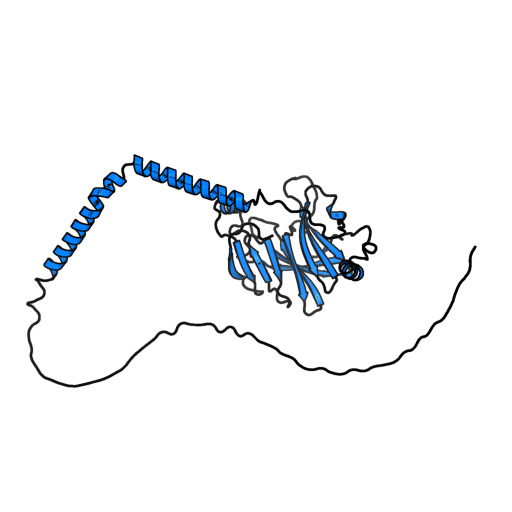1
ATOM 2416 N N . PRO A 1 301 ? 14.845 2.976 -4.369 1.00 83.00 301 PRO A N 1
ATOM 2417 C CA . PRO A 1 301 ? 14.269 4.167 -4.999 1.00 83.00 301 PRO A CA 1
ATOM 2418 C C . PRO A 1 301 ? 15.064 4.712 -6.197 1.00 83.00 301 PRO A C 1
ATOM 2420 O O . PRO A 1 301 ? 14.486 5.286 -7.117 1.00 83.00 301 PRO A O 1
ATOM 2423 N N . TYR A 1 302 ? 16.391 4.552 -6.222 1.00 85.75 302 TYR A N 1
ATOM 2424 C CA . TYR A 1 302 ? 17.214 4.957 -7.367 1.00 85.75 302 TYR A CA 1
ATOM 2425 C C . TYR A 1 302 ? 16.991 4.049 -8.576 1.00 85.75 302 TYR A C 1
ATOM 2427 O O . TYR A 1 302 ? 16.896 4.535 -9.701 1.00 85.75 302 TYR A O 1
ATOM 2435 N N . LEU A 1 303 ? 16.856 2.743 -8.342 1.00 88.44 303 LEU A N 1
ATOM 2436 C CA . LEU A 1 303 ? 16.533 1.792 -9.401 1.00 88.44 303 LEU A CA 1
ATOM 2437 C C . LEU A 1 303 ? 15.086 1.953 -9.873 1.00 88.44 303 LEU A C 1
ATOM 2439 O O . LEU A 1 303 ? 14.846 1.851 -11.066 1.00 88.44 303 LEU A O 1
ATOM 2443 N N . GLN A 1 304 ? 14.149 2.299 -8.986 1.00 86.50 304 GLN A N 1
ATOM 2444 C CA . GLN A 1 304 ? 12.779 2.655 -9.374 1.00 86.50 304 GLN A CA 1
ATOM 2445 C C . GLN A 1 304 ? 12.754 3.871 -10.309 1.00 86.50 304 GLN A C 1
ATOM 2447 O O . GLN A 1 304 ? 12.044 3.870 -11.305 1.00 86.50 304 GLN A O 1
ATOM 2452 N N . LYS A 1 305 ? 13.578 4.900 -10.061 1.00 84.31 305 LYS A N 1
ATOM 2453 C CA . LYS A 1 305 ? 13.714 6.032 -10.999 1.00 84.31 305 LYS A CA 1
ATOM 2454 C C . LYS A 1 305 ? 14.249 5.588 -12.362 1.00 84.31 305 LYS A C 1
ATOM 2456 O O . LYS A 1 305 ? 13.782 6.085 -13.381 1.00 84.31 305 LYS A O 1
ATOM 2461 N N . LEU A 1 306 ? 15.208 4.661 -12.386 1.00 85.12 306 LEU A N 1
ATOM 2462 C CA . LEU A 1 306 ? 15.712 4.087 -13.635 1.00 85.12 306 LEU A CA 1
ATOM 2463 C C . LEU A 1 306 ? 14.655 3.238 -14.343 1.00 85.12 306 LEU A C 1
ATOM 2465 O O . LEU A 1 306 ? 14.543 3.342 -15.560 1.00 85.12 306 LEU A O 1
ATOM 2469 N N . GLU A 1 307 ? 13.845 2.468 -13.609 1.00 85.81 307 GLU A N 1
ATOM 2470 C CA . GLU A 1 307 ? 12.672 1.797 -14.176 1.00 85.81 307 GLU A CA 1
ATOM 2471 C C . GLU A 1 307 ? 11.762 2.824 -14.828 1.00 85.81 307 GLU A C 1
ATOM 2473 O O . GLU A 1 307 ? 11.437 2.672 -16.004 1.00 85.81 307 GLU A O 1
ATOM 2478 N N . ILE A 1 308 ? 11.448 3.918 -14.122 1.00 80.19 308 ILE A N 1
ATOM 2479 C CA . ILE A 1 308 ? 10.566 4.952 -14.653 1.00 80.19 308 ILE A CA 1
ATOM 2480 C C . ILE A 1 308 ? 11.103 5.506 -15.981 1.00 80.19 308 ILE A C 1
ATOM 2482 O O . ILE A 1 308 ? 10.379 5.580 -16.971 1.00 80.19 308 ILE A O 1
ATOM 2486 N N . LEU A 1 309 ? 12.396 5.838 -16.016 1.00 78.44 309 LEU A N 1
ATOM 2487 C CA . LEU A 1 309 ? 13.068 6.348 -17.212 1.00 78.44 309 LEU A CA 1
ATOM 2488 C C . LEU A 1 309 ? 13.139 5.314 -18.344 1.00 78.44 309 LEU A C 1
ATOM 2490 O O . LEU A 1 309 ? 13.045 5.682 -19.511 1.00 78.44 309 LEU A O 1
ATOM 2494 N N . SER A 1 310 ? 13.295 4.031 -18.010 1.00 77.50 310 SER A N 1
ATOM 2495 C CA . SER A 1 310 ? 13.382 2.941 -18.988 1.00 77.50 310 SER A CA 1
ATOM 2496 C C . SER A 1 310 ? 12.039 2.562 -19.618 1.00 77.50 310 SER A C 1
ATOM 2498 O O . SER A 1 310 ? 12.035 1.899 -20.652 1.00 77.50 310 SER A O 1
ATOM 2500 N N . GLN A 1 311 ? 10.915 2.978 -19.018 1.00 73.31 311 GLN A N 1
ATOM 2501 C CA . GLN A 1 311 ? 9.557 2.659 -19.483 1.00 73.31 311 GLN A CA 1
ATOM 2502 C C . GLN A 1 311 ? 9.295 1.144 -19.602 1.00 73.31 311 GLN A C 1
ATOM 2504 O O . GLN A 1 311 ? 8.584 0.689 -20.498 1.00 73.31 311 GLN A O 1
ATOM 2509 N N . TRP A 1 312 ? 9.910 0.337 -18.733 1.00 77.62 312 TRP A N 1
ATOM 2510 C CA . TRP A 1 312 ? 9.797 -1.119 -18.771 1.00 77.62 312 TRP A CA 1
ATOM 2511 C C . TRP A 1 312 ? 8.638 -1.622 -17.892 1.00 77.62 312 TRP A C 1
ATOM 2513 O O . TRP A 1 312 ? 8.332 -1.044 -16.853 1.00 77.62 312 TRP A O 1
ATOM 2523 N N . LYS A 1 313 ? 7.995 -2.733 -18.285 1.00 73.75 313 LYS A N 1
ATOM 2524 C CA . LYS A 1 313 ? 6.915 -3.395 -17.533 1.00 73.75 313 LYS A CA 1
ATOM 2525 C C . LYS A 1 313 ? 7.418 -3.994 -16.214 1.00 73.75 313 LYS A C 1
ATOM 2527 O O . LYS A 1 313 ? 7.749 -5.180 -16.158 1.00 73.75 313 LYS A O 1
ATOM 2532 N N . SER A 1 314 ? 7.508 -3.179 -15.167 1.00 82.38 314 SER A N 1
ATOM 2533 C CA . SER A 1 314 ? 8.033 -3.601 -13.864 1.00 82.38 314 SER A CA 1
ATOM 2534 C C . SER A 1 314 ? 6.962 -3.854 -12.796 1.00 82.38 314 SER A C 1
ATOM 2536 O O . SER A 1 314 ? 7.229 -4.566 -11.822 1.00 82.38 314 SER A O 1
ATOM 2538 N N . GLY A 1 315 ? 5.741 -3.353 -13.000 1.00 89.25 315 GLY A N 1
ATOM 2539 C CA . GLY A 1 315 ? 4.611 -3.567 -12.102 1.00 89.25 315 G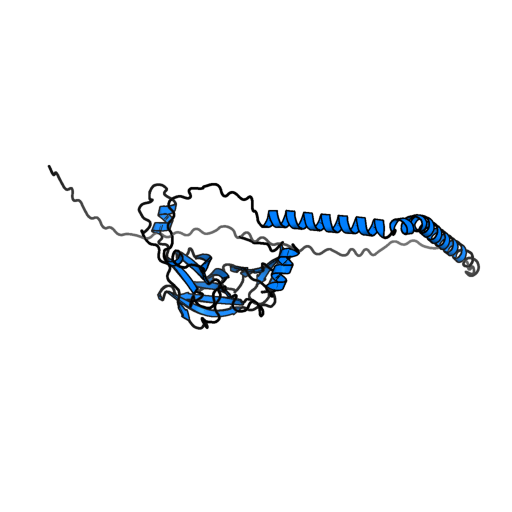LY A CA 1
ATOM 2540 C C . GLY A 1 315 ? 4.085 -5.001 -12.162 1.00 89.25 315 GLY A C 1
ATOM 2541 O O . GLY A 1 315 ? 4.130 -5.661 -13.205 1.00 89.25 315 GLY A O 1
ATOM 2542 N N . ASN A 1 316 ? 3.600 -5.518 -11.034 1.00 92.44 316 ASN A N 1
ATOM 2543 C CA . ASN A 1 316 ? 3.001 -6.850 -10.990 1.00 92.44 316 ASN A CA 1
ATOM 2544 C C . ASN A 1 316 ? 1.883 -6.977 -9.954 1.00 92.44 316 ASN A C 1
ATOM 2546 O O . ASN A 1 316 ? 1.879 -6.308 -8.920 1.00 92.44 316 ASN A O 1
ATOM 2550 N N . LEU A 1 317 ? 0.931 -7.857 -10.266 1.00 94.75 317 LEU A N 1
ATOM 2551 C CA . LEU A 1 317 ? -0.181 -8.224 -9.402 1.00 94.75 317 LEU A CA 1
ATOM 2552 C C . LEU A 1 317 ? 0.142 -9.550 -8.719 1.00 94.75 317 LEU A C 1
ATOM 2554 O O . LEU A 1 317 ? 0.380 -10.565 -9.379 1.00 94.75 317 LEU A O 1
ATOM 2558 N N . ILE A 1 318 ? 0.127 -9.543 -7.395 1.00 95.50 318 ILE A N 1
ATOM 2559 C CA . ILE A 1 318 ? 0.393 -10.708 -6.562 1.00 95.50 318 ILE A CA 1
ATOM 2560 C C . ILE A 1 318 ? -0.914 -11.181 -5.956 1.00 95.50 318 ILE A C 1
ATOM 2562 O O . ILE A 1 318 ? -1.649 -10.391 -5.377 1.00 95.50 318 ILE A O 1
ATOM 2566 N N . PHE A 1 319 ? -1.156 -12.483 -6.013 1.00 96.00 319 PHE A N 1
ATOM 2567 C CA . PHE A 1 319 ? -2.112 -13.149 -5.146 1.00 96.00 319 PHE A CA 1
ATOM 2568 C C . PHE A 1 319 ? -1.361 -13.864 -4.026 1.00 96.00 319 PHE A C 1
ATOM 2570 O O . PHE A 1 319 ? -0.465 -14.674 -4.283 1.00 96.00 319 PHE A O 1
ATOM 2577 N N . PHE A 1 320 ? -1.716 -13.552 -2.786 1.00 95.75 320 PHE A N 1
ATOM 2578 C CA . PHE A 1 320 ? -1.206 -14.216 -1.597 1.00 95.75 320 PHE A CA 1
ATOM 2579 C C . PHE A 1 320 ? -2.302 -15.106 -1.014 1.00 95.75 320 PHE A C 1
ATOM 2581 O O . PHE A 1 320 ? -3.411 -14.639 -0.766 1.00 95.75 320 PHE A O 1
ATOM 2588 N N . ASP A 1 321 ? -1.997 -16.385 -0.802 1.00 92.81 321 ASP A N 1
ATOM 2589 C CA . ASP A 1 321 ? -2.965 -17.396 -0.353 1.00 92.81 321 ASP A CA 1
ATOM 2590 C C . ASP A 1 321 ? -2.985 -17.606 1.178 1.00 92.81 321 ASP A C 1
ATOM 2592 O O . ASP A 1 321 ? -3.639 -18.525 1.673 1.00 92.81 321 ASP A O 1
ATOM 2596 N N . GLY A 1 322 ? -2.250 -16.777 1.925 1.00 91.75 322 GLY A N 1
ATOM 2597 C CA . GLY A 1 322 ? -2.016 -16.919 3.364 1.00 91.75 322 GLY A CA 1
ATOM 2598 C C . GLY A 1 322 ? -0.664 -17.555 3.715 1.00 91.75 322 GLY A C 1
ATOM 2599 O O . GLY A 1 322 ? -0.189 -17.412 4.843 1.00 91.75 322 GLY A O 1
ATOM 2600 N N . LYS A 1 323 ? -0.006 -18.229 2.764 1.00 90.81 323 LYS A N 1
ATOM 2601 C CA . LYS A 1 323 ? 1.307 -18.875 2.956 1.00 90.81 323 LYS A CA 1
ATOM 2602 C C . LYS A 1 323 ? 2.302 -18.520 1.857 1.00 90.81 323 LYS A C 1
ATOM 2604 O O . LYS A 1 323 ? 3.461 -18.229 2.143 1.00 90.81 323 LYS A O 1
ATOM 2609 N N . LYS A 1 324 ? 1.861 -18.561 0.605 1.00 93.44 324 LYS A N 1
ATOM 2610 C CA . LYS A 1 324 ? 2.655 -18.382 -0.600 1.00 93.44 324 LYS A CA 1
ATOM 2611 C C . LYS A 1 324 ? 2.081 -17.248 -1.445 1.00 93.44 324 LYS A C 1
ATOM 2613 O O . LYS A 1 324 ? 0.877 -17.020 -1.517 1.00 93.44 324 LYS A O 1
ATOM 2618 N N . SER A 1 325 ? 2.985 -16.532 -2.093 1.00 94.75 325 SER A N 1
ATOM 2619 C CA . SER A 1 325 ? 2.677 -15.552 -3.127 1.00 94.75 325 SER A CA 1
ATOM 2620 C C . SER A 1 325 ? 2.781 -16.185 -4.509 1.00 94.75 325 SER A C 1
ATOM 2622 O O . SER A 1 325 ? 3.637 -17.032 -4.781 1.00 94.75 325 SER A O 1
ATOM 2624 N N . THR A 1 326 ? 1.904 -15.744 -5.398 1.00 95.75 326 THR A N 1
ATOM 2625 C CA . THR A 1 326 ? 1.932 -16.067 -6.821 1.00 95.75 326 THR A CA 1
ATOM 2626 C C . THR A 1 326 ? 1.771 -14.779 -7.610 1.00 95.75 326 THR A C 1
ATOM 2628 O O . THR A 1 326 ? 0.901 -13.967 -7.304 1.00 95.75 326 THR A O 1
ATOM 2631 N N . ILE A 1 327 ? 2.634 -14.568 -8.602 1.00 94.75 327 ILE A N 1
ATOM 2632 C CA . ILE A 1 327 ? 2.488 -13.449 -9.533 1.00 94.75 327 ILE A CA 1
ATOM 2633 C C . ILE A 1 327 ? 1.427 -13.861 -10.549 1.00 94.75 327 ILE A C 1
ATOM 2635 O O . ILE A 1 327 ? 1.621 -14.838 -11.270 1.00 94.75 327 ILE A O 1
ATOM 2639 N N . ILE A 1 328 ? 0.313 -13.135 -10.565 1.00 94.69 328 ILE A N 1
ATOM 2640 C CA . ILE A 1 328 ? -0.822 -13.397 -11.452 1.00 94.69 328 ILE A CA 1
ATOM 2641 C C . ILE A 1 328 ? -0.631 -12.687 -12.786 1.00 94.69 328 ILE A C 1
ATOM 2643 O O . ILE A 1 328 ? -0.874 -13.282 -13.831 1.00 94.69 328 ILE A O 1
ATOM 2647 N N . ASP A 1 329 ? -0.170 -11.437 -12.750 1.00 91.88 329 ASP A N 1
ATOM 2648 C CA . ASP A 1 329 ? 0.003 -10.629 -13.954 1.00 91.88 329 ASP A CA 1
ATOM 2649 C C . ASP A 1 329 ? 1.153 -9.621 -13.814 1.00 91.88 329 ASP A C 1
ATOM 2651 O O . ASP A 1 329 ? 1.592 -9.297 -12.704 1.00 91.88 329 ASP A O 1
ATOM 2655 N N . ARG A 1 330 ? 1.651 -9.132 -14.952 1.00 89.06 330 ARG A N 1
ATOM 2656 C CA . ARG A 1 330 ? 2.674 -8.089 -15.058 1.00 89.06 330 ARG A CA 1
ATOM 2657 C C . ARG A 1 330 ? 2.181 -6.976 -15.967 1.00 89.06 330 ARG A C 1
ATOM 2659 O O . ARG A 1 330 ? 1.790 -7.217 -17.105 1.00 89.06 330 ARG A O 1
ATOM 2666 N N . PHE A 1 331 ? 2.299 -5.747 -15.497 1.00 82.50 331 PHE A N 1
ATOM 2667 C CA . PHE A 1 331 ? 1.826 -4.569 -16.209 1.00 82.50 331 PHE A CA 1
ATOM 2668 C C . PHE A 1 331 ? 2.908 -3.488 -16.273 1.00 82.50 331 PHE A C 1
ATOM 2670 O O . PHE A 1 331 ? 3.950 -3.554 -15.615 1.00 82.50 331 PHE A O 1
ATOM 2677 N N . GLU A 1 332 ? 2.677 -2.492 -17.125 1.00 69.94 332 GLU A N 1
ATOM 2678 C CA . GLU A 1 332 ? 3.480 -1.270 -17.136 1.00 69.94 332 GLU A CA 1
ATOM 2679 C C . GLU A 1 332 ? 3.216 -0.506 -15.838 1.00 69.94 332 GLU A C 1
ATOM 2681 O O . GLU A 1 332 ? 2.144 0.059 -15.641 1.00 69.94 332 GLU A O 1
ATOM 2686 N N . GLY A 1 333 ? 4.173 -0.558 -14.911 1.00 59.97 333 GLY A N 1
ATOM 2687 C CA . GLY A 1 333 ? 4.056 0.054 -13.591 1.00 59.97 333 GLY A CA 1
ATOM 2688 C C . GLY A 1 333 ? 4.262 1.559 -13.663 1.00 59.97 333 GLY A C 1
ATOM 2689 O O . GLY A 1 333 ? 5.386 2.025 -13.527 1.00 59.97 333 GLY A O 1
ATOM 2690 N N . TYR A 1 334 ? 3.197 2.321 -13.919 1.00 58.09 334 TYR A N 1
ATOM 2691 C CA . TYR A 1 334 ? 3.283 3.779 -14.069 1.00 58.09 334 TYR A CA 1
ATOM 2692 C C . TYR A 1 334 ? 2.016 4.487 -13.578 1.00 58.09 334 TYR A C 1
ATOM 2694 O O . TYR A 1 334 ? 1.488 5.338 -14.278 1.00 58.09 334 TYR A O 1
ATOM 2702 N N . PHE A 1 335 ? 1.581 4.171 -12.351 1.00 52.44 335 PHE A N 1
ATOM 2703 C CA . PHE A 1 335 ? 0.407 4.728 -11.650 1.00 52.44 335 PHE A CA 1
ATOM 2704 C C . PHE A 1 335 ? -0.927 4.041 -11.989 1.00 52.44 335 PHE A C 1
ATOM 2706 O O . PHE A 1 335 ? -1.647 4.424 -12.906 1.00 52.44 335 PHE A O 1
ATOM 2713 N N . ILE A 1 336 ? -1.281 3.042 -11.176 1.00 39.78 336 ILE A N 1
ATOM 2714 C CA . ILE A 1 336 ? -2.682 2.659 -10.966 1.00 39.78 336 ILE A CA 1
ATOM 2715 C C . ILE A 1 336 ? -3.225 3.666 -9.942 1.00 39.78 336 ILE A C 1
ATOM 2717 O O . ILE A 1 336 ? -2.681 3.748 -8.839 1.00 39.78 336 ILE A O 1
ATOM 2721 N N . PHE A 1 337 ? -4.187 4.492 -10.357 1.00 35.22 337 PHE A N 1
ATOM 2722 C CA . PHE A 1 337 ? -4.851 5.493 -9.514 1.00 35.22 337 PHE A CA 1
ATOM 2723 C C . PHE A 1 337 ? -5.975 4.885 -8.686 1.00 35.22 337 PHE A C 1
ATOM 2725 O O . PHE A 1 337 ? -6.691 4.017 -9.239 1.00 35.22 337 PHE A O 1
#